Protein AF-A0AA49JX32-F1 (afdb_monomer_lite)

Organism: NCBI:txid3062599

Radius of gyration: 28.02 Å; chains: 1; bounding box: 74×67×97 Å

Structure (mmCIF, N/CA/C/O backbone):
data_AF-A0AA49JX32-F1
#
_entry.id   AF-A0AA49JX32-F1
#
loop_
_atom_site.group_PDB
_atom_site.id
_atom_site.type_symbol
_atom_site.label_atom_id
_atom_site.label_alt_id
_atom_site.label_comp_id
_atom_site.label_asym_id
_atom_site.label_entity_id
_atom_site.label_seq_id
_atom_site.pdbx_PDB_ins_code
_atom_site.Cartn_x
_atom_site.Cartn_y
_atom_site.Cartn_z
_atom_site.occupancy
_atom_site.B_iso_or_equiv
_atom_site.auth_seq_id
_atom_site.auth_comp_id
_atom_site.auth_asym_id
_atom_site.auth_atom_id
_atom_site.pdbx_PDB_model_num
ATOM 1 N N . MET A 1 1 ? 49.779 43.768 -67.159 1.00 38.38 1 MET A N 1
ATOM 2 C CA . MET A 1 1 ? 49.402 42.771 -68.182 1.00 38.38 1 MET A CA 1
ATOM 3 C C . MET A 1 1 ? 48.291 41.912 -67.597 1.00 38.38 1 MET A C 1
ATOM 5 O O . MET A 1 1 ? 48.526 41.343 -66.544 1.00 38.38 1 MET A O 1
ATOM 9 N N . THR A 1 2 ? 47.124 41.895 -68.268 1.00 35.25 2 THR A N 1
ATOM 10 C CA . THR A 1 2 ? 46.007 40.909 -68.202 1.00 35.25 2 THR A CA 1
ATOM 11 C C . THR A 1 2 ? 45.329 40.654 -66.843 1.00 35.25 2 THR A C 1
ATOM 13 O O . THR A 1 2 ? 45.999 40.250 -65.910 1.00 35.25 2 THR A O 1
ATOM 16 N N . ARG A 1 3 ? 44.008 40.762 -66.623 1.00 34.16 3 ARG A N 1
ATOM 17 C CA . ARG A 1 3 ? 42.768 40.947 -67.424 1.00 34.16 3 ARG A CA 1
ATOM 18 C C . ARG A 1 3 ? 41.699 41.464 -66.414 1.00 34.16 3 ARG A C 1
ATOM 20 O O . ARG A 1 3 ? 41.659 40.936 -65.312 1.00 34.16 3 ARG A O 1
ATOM 27 N N . ASN A 1 4 ? 40.975 42.575 -66.625 1.00 30.84 4 ASN A N 1
ATOM 28 C CA . ASN A 1 4 ? 39.713 42.704 -67.394 1.00 30.84 4 ASN A CA 1
ATOM 29 C C . ASN A 1 4 ? 38.630 41.698 -66.916 1.00 30.84 4 ASN A C 1
ATOM 31 O O . ASN A 1 4 ? 38.915 40.510 -66.940 1.00 30.84 4 ASN A O 1
ATOM 35 N N . ILE A 1 5 ? 37.399 42.013 -66.477 1.00 36.84 5 ILE A N 1
ATOM 36 C CA . ILE A 1 5 ? 36.326 42.927 -66.950 1.00 36.84 5 ILE A CA 1
ATOM 37 C C . ILE A 1 5 ? 35.179 42.806 -65.907 1.00 36.84 5 ILE A C 1
ATOM 39 O O . ILE A 1 5 ? 34.904 41.707 -65.441 1.00 36.84 5 ILE A O 1
ATOM 43 N N . SER A 1 6 ? 34.683 43.899 -65.321 1.00 31.11 6 SER A N 1
ATOM 44 C CA . SER A 1 6 ? 33.423 44.611 -65.647 1.00 31.11 6 SER A CA 1
ATOM 45 C C . SER A 1 6 ? 32.096 43.900 -65.313 1.00 31.11 6 SER A C 1
ATOM 47 O O . SER A 1 6 ? 31.715 42.946 -65.973 1.00 31.11 6 SER A O 1
ATOM 49 N N . ARG A 1 7 ? 31.381 44.498 -64.343 1.00 38.41 7 ARG A N 1
ATOM 50 C CA . ARG A 1 7 ? 29.952 44.907 -64.319 1.00 38.41 7 ARG A CA 1
ATOM 51 C C . ARG A 1 7 ? 28.903 44.015 -65.013 1.00 38.41 7 ARG A C 1
ATOM 53 O O . ARG A 1 7 ? 28.966 43.857 -66.221 1.00 38.41 7 ARG A O 1
ATOM 60 N N . LEU A 1 8 ? 27.800 43.719 -64.311 1.00 33.06 8 LEU A N 1
ATOM 61 C CA . LEU A 1 8 ? 26.469 44.282 -64.620 1.00 33.06 8 LEU A CA 1
ATOM 62 C C . LEU A 1 8 ? 25.432 43.955 -63.525 1.00 33.06 8 LEU A C 1
ATOM 64 O O . LEU A 1 8 ? 25.527 42.941 -62.844 1.00 33.06 8 LEU A O 1
ATOM 68 N N . ALA A 1 9 ? 24.451 44.846 -63.387 1.00 41.28 9 ALA A N 1
ATOM 69 C CA . ALA A 1 9 ? 23.289 44.774 -62.505 1.00 41.28 9 ALA A CA 1
ATOM 70 C C . ALA A 1 9 ? 22.037 44.255 -63.248 1.00 41.28 9 ALA A C 1
ATOM 72 O O . ALA A 1 9 ? 21.934 44.476 -64.452 1.00 41.28 9 ALA A O 1
ATOM 73 N N . ALA A 1 10 ? 21.071 43.668 -62.528 1.00 32.72 10 ALA A N 1
ATOM 74 C CA . ALA A 1 10 ? 19.636 43.572 -62.878 1.00 32.72 10 ALA A CA 1
ATOM 75 C C . ALA A 1 10 ? 18.863 43.095 -61.622 1.00 32.72 10 ALA A C 1
ATOM 77 O O . ALA A 1 10 ? 19.268 42.114 -61.011 1.00 32.72 10 ALA A O 1
ATOM 78 N N . ILE A 1 11 ? 17.999 43.914 -61.008 1.00 34.78 11 ILE A N 1
ATOM 79 C CA . ILE A 1 11 ? 16.542 44.104 -61.220 1.00 34.78 11 ILE A CA 1
ATOM 80 C C . ILE A 1 11 ? 15.663 42.965 -60.658 1.00 34.78 11 ILE A C 1
ATOM 82 O O . ILE A 1 11 ? 15.914 41.784 -60.846 1.00 34.78 11 ILE A O 1
ATOM 86 N N . ALA A 1 12 ? 14.638 43.419 -59.932 1.00 42.03 12 ALA A N 1
ATOM 87 C CA . ALA A 1 12 ? 13.737 42.756 -59.000 1.00 42.03 12 ALA A CA 1
ATOM 88 C C . ALA A 1 12 ? 12.732 41.749 -59.590 1.00 42.03 12 ALA A C 1
ATOM 90 O O . ALA A 1 12 ? 12.377 41.809 -60.764 1.00 42.03 12 ALA A O 1
ATOM 91 N N . GLY A 1 13 ? 12.162 40.929 -58.699 1.00 32.44 13 GLY A N 1
ATOM 92 C CA . GLY A 1 13 ? 10.919 40.191 -58.923 1.00 32.44 13 GLY A CA 1
ATOM 93 C C . GLY A 1 13 ? 10.277 39.773 -57.599 1.00 32.44 13 GLY A C 1
ATOM 94 O O . GLY A 1 13 ? 10.743 38.838 -56.957 1.00 32.44 13 GLY A O 1
ATOM 95 N N . VAL A 1 14 ? 9.214 40.470 -57.188 1.00 41.22 14 VAL A N 1
ATOM 96 C CA . VAL A 1 14 ? 8.263 39.999 -56.170 1.00 41.22 14 VAL A CA 1
ATOM 97 C C . VAL A 1 14 ? 7.110 39.336 -56.917 1.00 41.22 14 VAL A C 1
ATOM 99 O O . VAL A 1 14 ? 6.467 39.983 -57.742 1.00 41.22 14 VAL A O 1
ATOM 102 N N . ALA A 1 15 ? 6.845 38.066 -56.618 1.00 41.16 15 ALA A N 1
ATOM 103 C CA . ALA A 1 15 ? 5.642 37.352 -57.030 1.00 41.16 15 ALA A CA 1
ATOM 104 C C . ALA A 1 15 ? 4.980 36.756 -55.781 1.00 41.16 15 ALA A C 1
ATOM 106 O O . ALA A 1 15 ? 5.638 36.110 -54.967 1.00 41.16 15 ALA A O 1
ATOM 107 N N . ALA A 1 16 ? 3.687 37.028 -55.620 1.00 40.50 16 ALA A N 1
ATOM 108 C CA . ALA A 1 16 ? 2.854 36.532 -54.534 1.00 40.50 16 ALA A CA 1
ATOM 109 C C . ALA A 1 16 ? 2.082 35.266 -54.948 1.00 40.50 16 ALA A C 1
ATOM 111 O O . ALA A 1 16 ? 1.730 35.118 -56.116 1.00 40.50 16 ALA A O 1
ATOM 112 N N . LEU A 1 17 ? 1.737 34.476 -53.920 1.00 41.09 17 LEU A N 1
ATOM 113 C CA . LEU A 1 17 ? 0.750 33.383 -53.838 1.00 41.09 17 LEU A CA 1
ATOM 114 C C . LEU A 1 17 ? 1.136 32.023 -54.444 1.00 41.09 17 LEU A C 1
ATOM 116 O O . LEU A 1 17 ? 1.177 31.862 -55.653 1.00 41.09 17 LEU A O 1
ATOM 120 N N . THR A 1 18 ? 1.263 31.017 -53.569 1.00 35.47 18 THR A N 1
ATOM 121 C CA . THR A 1 18 ? 0.237 29.968 -53.380 1.00 35.47 18 THR A CA 1
ATOM 122 C C . THR A 1 18 ? 0.488 29.250 -52.053 1.00 35.47 18 THR A C 1
ATOM 124 O O . THR A 1 18 ? 1.561 28.691 -51.837 1.00 35.47 18 THR A O 1
ATOM 127 N N . ALA A 1 19 ? -0.503 29.276 -51.162 1.00 46.16 19 ALA A N 1
ATOM 128 C CA . ALA A 1 19 ? -0.565 28.399 -50.005 1.00 46.16 19 ALA A CA 1
ATOM 129 C C . ALA A 1 19 ? -0.938 26.990 -50.484 1.00 46.16 19 ALA A C 1
ATOM 131 O O . ALA A 1 19 ? -2.036 26.792 -50.998 1.00 46.16 19 ALA A O 1
ATOM 132 N N . CYS A 1 20 ? -0.036 26.030 -50.295 1.00 42.22 20 CYS A N 1
ATOM 133 C CA . CYS A 1 20 ? -0.362 24.611 -50.312 1.00 42.22 20 CYS A CA 1
ATOM 134 C C . CYS A 1 20 ? -0.019 24.058 -48.933 1.00 42.22 20 CYS A C 1
ATOM 136 O O . CYS A 1 20 ? 1.145 23.943 -48.557 1.00 42.22 20 CYS A O 1
ATOM 138 N N . THR A 1 21 ? -1.067 23.769 -48.171 1.00 48.09 21 THR A N 1
ATOM 139 C CA . THR A 1 21 ? -1.037 22.885 -47.014 1.00 48.09 21 THR A CA 1
ATOM 140 C C . THR A 1 21 ? -0.538 21.520 -47.473 1.00 48.09 21 THR A C 1
ATOM 142 O O . THR A 1 21 ? -1.210 20.861 -48.264 1.00 48.09 21 THR A O 1
ATOM 145 N N . THR A 1 22 ? 0.625 21.096 -46.995 1.00 42.09 22 THR A N 1
ATOM 146 C CA . THR A 1 22 ? 1.001 19.683 -47.020 1.00 42.09 22 THR A CA 1
ATOM 147 C C . THR A 1 22 ? 0.957 19.172 -45.598 1.00 42.09 22 THR A C 1
ATOM 149 O O . THR A 1 22 ? 1.680 19.656 -44.728 1.00 42.09 22 THR A O 1
ATOM 152 N N . ASP A 1 23 ? 0.025 18.249 -45.416 1.00 41.28 23 ASP A N 1
ATOM 153 C CA . ASP A 1 23 ? -0.279 17.454 -44.243 1.00 41.28 23 ASP A CA 1
ATOM 154 C C . ASP A 1 23 ? 0.911 17.238 -43.306 1.00 41.28 23 ASP A C 1
ATOM 156 O O . ASP A 1 23 ? 1.925 16.636 -43.667 1.00 41.28 23 ASP A O 1
ATOM 160 N N . ASN A 1 24 ? 0.736 17.671 -42.057 1.00 42.72 24 ASN A N 1
ATOM 161 C CA . ASN A 1 24 ? 1.510 17.164 -40.935 1.00 42.72 24 ASN A CA 1
ATOM 162 C C . ASN A 1 24 ? 1.131 15.694 -40.732 1.00 42.72 24 ASN A C 1
ATOM 164 O O . ASN A 1 24 ? 0.334 15.360 -39.854 1.00 42.72 24 ASN A O 1
ATOM 168 N N . VAL A 1 25 ? 1.696 14.804 -41.545 1.00 39.44 25 VAL A N 1
ATOM 169 C CA . VAL A 1 25 ? 1.792 13.395 -41.180 1.00 39.44 25 VAL A CA 1
ATOM 170 C C . VAL A 1 25 ? 2.811 13.339 -40.048 1.00 39.44 25 VAL A C 1
ATOM 172 O O . VAL A 1 25 ? 4.014 13.215 -40.263 1.00 39.44 25 VAL A O 1
ATOM 175 N N . VAL A 1 26 ? 2.323 13.507 -38.820 1.00 47.53 26 VAL A N 1
ATOM 176 C CA . VAL A 1 26 ? 3.063 13.084 -37.638 1.00 47.53 26 VAL A CA 1
ATOM 177 C C . VAL A 1 26 ? 3.185 11.573 -37.789 1.00 47.53 26 VAL A C 1
ATOM 179 O O . VAL A 1 26 ? 2.179 10.865 -37.733 1.00 47.53 26 VAL A O 1
ATOM 182 N N . SER A 1 27 ? 4.390 11.079 -38.076 1.00 38.53 27 SER A N 1
ATOM 183 C CA . SER A 1 27 ? 4.676 9.647 -38.001 1.00 38.53 27 SER A CA 1
ATOM 184 C C . SER A 1 27 ? 4.113 9.115 -36.679 1.00 38.53 27 SER A C 1
ATOM 186 O O . SER A 1 27 ? 4.288 9.798 -35.664 1.00 38.53 27 SER A O 1
ATOM 188 N N . PRO A 1 28 ? 3.465 7.933 -36.645 1.00 44.69 28 PRO A N 1
ATOM 189 C CA . PRO A 1 28 ? 3.141 7.302 -35.374 1.00 44.69 28 PRO A CA 1
ATOM 190 C C . PRO A 1 28 ? 4.414 7.300 -34.533 1.00 44.69 28 PRO A C 1
ATOM 192 O O . PRO A 1 28 ? 5.483 6.954 -35.048 1.00 44.69 28 PRO A O 1
ATOM 195 N N . SER A 1 29 ? 4.327 7.754 -33.284 1.00 47.50 29 SER A N 1
ATOM 196 C CA . SER A 1 29 ? 5.423 7.629 -32.330 1.00 47.50 29 SER A CA 1
ATOM 197 C C . SER A 1 29 ? 5.933 6.193 -32.409 1.00 47.50 29 SER A C 1
ATOM 199 O O . SER A 1 29 ? 5.170 5.260 -32.155 1.00 47.50 29 SER A O 1
ATOM 201 N N . ARG A 1 30 ? 7.187 6.002 -32.847 1.00 46.59 30 ARG A N 1
ATOM 202 C CA . ARG A 1 30 ? 7.844 4.691 -32.799 1.00 46.59 30 ARG A CA 1
ATOM 203 C C . ARG A 1 30 ? 7.659 4.192 -31.368 1.00 46.59 30 ARG A C 1
ATOM 205 O O . ARG A 1 30 ? 8.061 4.912 -30.454 1.00 46.59 30 ARG A O 1
ATOM 212 N N . LEU A 1 31 ? 7.028 3.027 -31.186 1.00 54.62 31 LEU A N 1
ATOM 213 C CA . LEU A 1 31 ? 7.029 2.343 -29.893 1.00 54.62 31 LEU A CA 1
ATOM 214 C C . LEU A 1 31 ? 8.493 2.296 -29.451 1.00 54.62 31 LEU A C 1
ATOM 216 O O . LEU A 1 31 ? 9.347 1.819 -30.201 1.00 54.62 31 LEU A O 1
ATOM 220 N N . GLN A 1 32 ? 8.806 2.941 -28.332 1.00 66.56 32 GLN A N 1
ATOM 221 C CA . GLN A 1 32 ? 10.160 2.887 -27.810 1.00 66.56 32 GLN A CA 1
ATOM 222 C C . GLN A 1 32 ? 10.391 1.457 -27.313 1.00 66.56 32 GLN A C 1
ATOM 224 O O . GLN A 1 32 ? 9.513 0.864 -26.690 1.00 66.56 32 GLN A O 1
ATOM 229 N N . ASP A 1 33 ? 11.550 0.892 -27.632 1.00 85.38 33 ASP A N 1
ATOM 230 C CA . ASP A 1 33 ? 11.933 -0.434 -27.136 1.00 85.38 33 ASP A CA 1
ATOM 231 C C . ASP A 1 33 ? 12.672 -0.307 -25.794 1.00 85.38 33 ASP A C 1
ATOM 233 O O . ASP A 1 33 ? 12.820 -1.280 -25.069 1.00 85.38 33 ASP A O 1
ATOM 237 N N . GLU A 1 34 ? 13.089 0.905 -25.427 1.00 92.19 34 GLU A N 1
ATOM 238 C CA . GLU A 1 34 ? 13.715 1.241 -24.153 1.00 92.19 34 GLU A CA 1
ATOM 239 C C . GLU A 1 34 ? 13.561 2.729 -23.833 1.00 92.19 34 GLU A C 1
ATOM 241 O O . GLU A 1 34 ? 13.363 3.559 -24.723 1.00 92.19 34 GLU A O 1
ATOM 246 N N . GLY A 1 35 ? 13.675 3.078 -22.553 1.00 92.94 35 GLY A N 1
ATOM 247 C CA . GLY A 1 35 ? 13.577 4.460 -22.115 1.00 92.94 35 GLY A CA 1
ATOM 248 C C . GLY A 1 35 ? 13.784 4.659 -20.619 1.00 92.94 35 GLY A C 1
ATOM 249 O O . GLY A 1 35 ? 14.097 3.743 -19.857 1.00 92.94 35 GLY A O 1
ATOM 250 N N . SER A 1 36 ? 13.600 5.906 -20.189 1.00 95.88 36 SER A N 1
ATOM 251 C CA . SER A 1 36 ? 13.618 6.313 -18.785 1.00 95.88 36 SER A CA 1
ATOM 252 C C . SER A 1 36 ? 12.484 7.292 -18.527 1.00 95.88 36 SER A C 1
ATOM 254 O O . SER A 1 36 ? 12.257 8.209 -19.317 1.00 95.88 36 SER A O 1
ATOM 256 N N . ILE A 1 37 ? 11.758 7.093 -17.430 1.00 97.50 37 ILE A N 1
ATOM 257 C CA . ILE A 1 37 ? 10.605 7.908 -17.047 1.00 97.50 37 ILE A CA 1
ATOM 258 C C . ILE A 1 37 ? 10.812 8.388 -15.615 1.00 97.50 37 ILE A C 1
ATOM 260 O O . ILE A 1 37 ? 11.180 7.614 -14.731 1.00 97.50 37 ILE A O 1
ATOM 264 N N . THR A 1 38 ? 10.531 9.672 -15.385 1.00 97.94 38 THR A N 1
ATOM 265 C CA . THR A 1 38 ? 10.435 10.244 -14.040 1.00 97.94 38 THR A CA 1
ATOM 266 C C . THR A 1 38 ? 8.991 10.617 -13.739 1.00 97.94 38 THR A C 1
ATOM 268 O O . THR A 1 38 ? 8.373 11.367 -14.491 1.00 97.94 38 THR A O 1
ATOM 271 N N . VAL A 1 39 ? 8.472 10.139 -12.609 1.00 97.81 39 VAL A N 1
ATOM 272 C CA . VAL A 1 39 ? 7.140 10.479 -12.096 1.00 97.81 39 VAL A CA 1
ATOM 273 C C . VAL A 1 39 ? 7.243 11.303 -10.813 1.00 97.81 39 VAL A C 1
ATOM 275 O O . VAL A 1 39 ? 8.103 11.056 -9.966 1.00 97.81 39 VAL A O 1
ATOM 278 N N . ILE A 1 40 ? 6.345 12.279 -10.648 1.00 97.81 40 ILE A N 1
ATOM 279 C CA . ILE A 1 40 ? 6.249 13.110 -9.437 1.00 97.81 40 ILE A CA 1
ATOM 280 C C . ILE A 1 40 ? 5.085 12.591 -8.587 1.00 97.81 40 ILE A C 1
ATOM 282 O O . ILE A 1 40 ? 3.941 13.013 -8.724 1.00 97.81 40 ILE A O 1
ATOM 286 N N . ALA A 1 41 ? 5.375 11.638 -7.706 1.00 95.81 41 ALA A N 1
ATOM 287 C CA . ALA A 1 41 ? 4.392 10.851 -6.966 1.00 95.81 41 ALA A CA 1
ATOM 288 C C . ALA A 1 41 ? 4.134 11.410 -5.553 1.00 95.81 41 ALA A C 1
ATOM 290 O O . ALA A 1 41 ? 4.143 10.676 -4.559 1.00 95.81 41 ALA A O 1
ATOM 291 N N . THR A 1 42 ? 3.975 12.733 -5.438 1.00 92.62 42 THR A N 1
ATOM 292 C CA . THR A 1 42 ? 3.951 13.439 -4.145 1.00 92.62 42 THR A CA 1
ATOM 293 C C . THR A 1 42 ? 2.612 13.358 -3.420 1.00 92.62 42 THR A C 1
ATOM 295 O O . THR A 1 42 ? 2.617 13.185 -2.197 1.00 92.62 42 THR A O 1
ATOM 298 N N . SER A 1 43 ? 1.498 13.471 -4.147 1.00 86.00 43 SER A N 1
ATOM 299 C CA . SER A 1 43 ? 0.142 13.582 -3.583 1.00 86.00 43 SER A CA 1
ATOM 300 C C . SER A 1 43 ? -0.924 12.733 -4.282 1.00 86.00 43 SER A C 1
ATOM 302 O O . SER A 1 43 ? -1.992 12.535 -3.708 1.00 86.00 43 SER A O 1
ATOM 304 N N . ALA A 1 44 ? -0.654 12.219 -5.483 1.00 89.38 44 ALA A N 1
ATOM 305 C CA . ALA A 1 44 ? -1.583 11.401 -6.256 1.00 89.38 44 ALA A CA 1
ATOM 306 C C . ALA A 1 44 ? -0.834 10.319 -7.038 1.00 89.38 44 ALA A C 1
ATOM 308 O O . ALA A 1 44 ? 0.342 10.493 -7.374 1.00 89.38 44 ALA A O 1
ATOM 309 N N . TRP A 1 45 ? -1.530 9.219 -7.330 1.00 93.81 45 TRP A N 1
ATOM 310 C CA . TRP A 1 45 ? -1.013 8.154 -8.184 1.00 93.81 45 TRP A CA 1
ATOM 311 C C . TRP A 1 45 ? -0.625 8.703 -9.557 1.00 93.81 45 TRP A C 1
ATOM 313 O O . TRP A 1 45 ? -1.407 9.404 -10.196 1.00 93.81 45 TRP A O 1
ATOM 323 N N . GLN A 1 46 ? 0.589 8.378 -9.991 1.00 97.81 46 GLN A N 1
ATOM 324 C CA . GLN A 1 46 ? 1.089 8.674 -11.330 1.00 97.81 46 GLN A CA 1
ATOM 325 C C . GLN A 1 46 ? 1.053 7.388 -12.142 1.00 97.81 46 GLN A C 1
ATOM 327 O O . GLN A 1 46 ? 1.773 6.451 -11.803 1.00 97.81 46 GLN A O 1
ATOM 332 N N . PHE A 1 47 ? 0.211 7.336 -13.170 1.00 98.25 47 PHE A N 1
ATOM 333 C CA . PHE A 1 47 ? 0.011 6.156 -14.009 1.00 98.25 47 PHE A CA 1
ATOM 334 C C . PHE A 1 47 ? 0.885 6.240 -15.255 1.00 98.25 47 PHE A C 1
ATOM 336 O O . PHE A 1 47 ? 0.982 7.301 -15.867 1.00 98.25 47 PHE A O 1
ATOM 343 N N . VAL A 1 48 ? 1.501 5.126 -15.637 1.00 98.38 48 VAL A N 1
ATOM 344 C CA . VAL A 1 48 ? 2.402 5.030 -16.787 1.00 98.38 48 VAL A CA 1
ATOM 345 C C . VAL A 1 48 ? 1.930 3.926 -17.723 1.00 98.38 48 VAL A C 1
ATOM 347 O O . VAL A 1 48 ? 1.597 2.835 -17.259 1.00 98.38 48 VAL A O 1
ATOM 350 N N . SER A 1 49 ? 1.955 4.193 -19.029 1.00 96.94 49 SER A N 1
ATOM 351 C CA . SER A 1 49 ? 1.992 3.150 -20.054 1.00 96.94 49 SER A CA 1
ATOM 352 C C . SER A 1 49 ? 3.432 2.927 -20.509 1.00 96.94 49 SER A C 1
ATOM 354 O O . SER A 1 49 ? 4.112 3.869 -20.920 1.00 96.94 49 SER A O 1
ATOM 356 N N . LEU A 1 50 ? 3.893 1.679 -20.441 1.00 94.69 50 LEU A N 1
ATOM 357 C CA . LEU A 1 50 ? 5.208 1.279 -20.940 1.00 94.69 50 LEU A CA 1
ATOM 358 C C . LEU A 1 50 ? 5.226 1.206 -22.467 1.00 94.69 50 LEU A C 1
ATOM 360 O O . LEU A 1 50 ? 6.229 1.556 -23.075 1.00 94.69 50 LEU A O 1
ATOM 364 N N . ALA A 1 51 ? 4.112 0.813 -23.093 1.00 91.56 51 ALA A N 1
ATOM 365 C CA . ALA A 1 51 ? 4.005 0.797 -24.552 1.00 91.56 51 ALA A CA 1
ATOM 366 C C . ALA A 1 51 ? 4.091 2.209 -25.152 1.00 91.56 51 ALA A C 1
ATOM 368 O O . ALA A 1 51 ? 4.783 2.408 -26.147 1.00 91.56 51 ALA A O 1
ATOM 369 N N . ASP A 1 52 ? 3.446 3.190 -24.515 1.00 92.88 52 ASP A N 1
ATOM 370 C CA . ASP A 1 52 ? 3.470 4.581 -24.983 1.00 92.88 52 ASP A CA 1
ATOM 371 C C .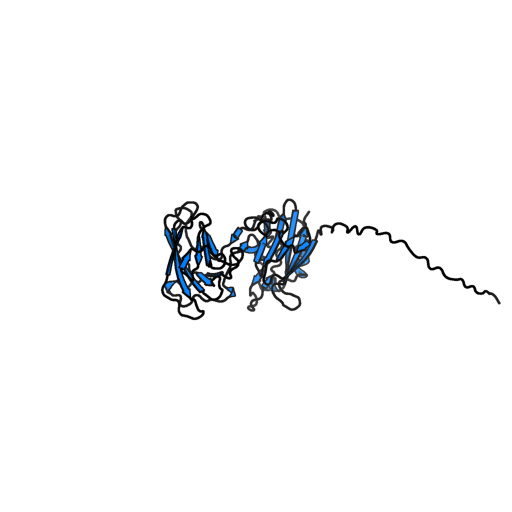 ASP A 1 52 ? 4.687 5.363 -24.459 1.00 92.88 52 ASP A C 1
ATOM 373 O O . ASP A 1 52 ? 4.903 6.511 -24.848 1.00 92.88 52 ASP A O 1
ATOM 377 N N . SER A 1 53 ? 5.477 4.766 -23.557 1.00 93.50 53 SER A N 1
ATOM 378 C CA . SER A 1 53 ? 6.571 5.424 -22.836 1.00 93.50 53 SER A CA 1
ATOM 379 C C . SER A 1 53 ? 6.159 6.754 -22.180 1.00 93.50 53 SER A C 1
ATOM 381 O O . SER A 1 53 ? 6.888 7.753 -22.230 1.00 93.50 53 SER A O 1
ATOM 383 N N . ALA A 1 54 ? 4.975 6.800 -21.572 1.00 95.12 54 ALA A N 1
ATOM 384 C CA . ALA A 1 54 ? 4.382 8.058 -21.131 1.00 95.12 54 ALA A CA 1
ATOM 385 C C . ALA A 1 54 ? 3.537 7.919 -19.864 1.00 95.12 54 ALA A C 1
ATOM 387 O O . ALA A 1 54 ? 2.999 6.853 -19.556 1.00 95.12 54 ALA A O 1
ATOM 388 N N . LEU A 1 55 ? 3.381 9.038 -19.147 1.00 97.69 55 LEU A N 1
ATOM 389 C CA . LEU A 1 55 ? 2.327 9.162 -18.146 1.00 97.69 55 LEU A CA 1
ATOM 390 C C . LEU A 1 55 ? 0.972 9.224 -18.854 1.00 97.69 55 LEU A C 1
ATOM 392 O O . LEU A 1 55 ? 0.818 9.914 -19.861 1.00 97.69 55 LEU A O 1
ATOM 396 N N . VAL A 1 56 ? -0.013 8.541 -18.287 1.00 97.81 56 VAL A N 1
ATOM 397 C CA . VAL A 1 56 ? -1.374 8.462 -18.820 1.00 97.81 56 VAL A CA 1
ATOM 398 C C . VAL A 1 56 ? -2.389 8.833 -17.745 1.00 97.81 56 VAL A C 1
ATOM 400 O O . VAL A 1 56 ? -2.128 8.704 -16.550 1.00 97.81 56 VAL A O 1
ATOM 403 N N . THR A 1 57 ? -3.576 9.258 -18.170 1.00 97.44 57 THR A N 1
ATOM 404 C CA . THR A 1 57 ? -4.723 9.475 -17.278 1.00 97.44 57 THR A CA 1
ATOM 405 C C . THR A 1 57 ? -5.762 8.388 -17.547 1.00 97.44 57 THR A C 1
ATOM 407 O O . THR A 1 57 ? -6.456 8.452 -18.567 1.00 97.44 57 THR A O 1
ATOM 410 N N . PRO A 1 58 ? -5.889 7.375 -16.671 1.00 96.69 58 PRO A N 1
ATOM 411 C CA . PRO A 1 58 ? -6.854 6.300 -16.865 1.00 96.69 58 PRO A CA 1
ATOM 412 C C . PRO A 1 58 ? -8.292 6.826 -16.927 1.00 96.69 58 PRO A C 1
ATOM 414 O O . PRO A 1 58 ? -8.729 7.559 -16.042 1.00 96.69 58 PRO A O 1
ATOM 417 N N . THR A 1 59 ? -9.034 6.423 -17.958 1.00 95.94 59 THR A N 1
ATOM 418 C CA . THR A 1 59 ? -10.432 6.826 -18.190 1.00 95.94 59 THR A CA 1
ATOM 419 C C . THR A 1 59 ? -11.306 5.574 -18.365 1.00 95.94 59 THR A C 1
ATOM 421 O O . THR A 1 59 ? -10.872 4.659 -19.069 1.00 95.94 59 THR A O 1
ATOM 424 N N . PRO A 1 60 ? -12.512 5.496 -17.758 1.00 95.50 60 PRO A N 1
ATOM 425 C CA . PRO A 1 60 ? -13.121 6.489 -16.858 1.00 95.50 60 PRO A CA 1
ATOM 426 C C . PRO A 1 60 ? -12.490 6.522 -15.456 1.00 95.50 60 PRO A C 1
ATOM 428 O O . PRO A 1 60 ? -12.645 7.503 -14.737 1.00 95.50 60 PRO A O 1
ATOM 431 N N . SER A 1 61 ? -11.767 5.469 -15.075 1.00 93.94 61 SER A N 1
ATOM 432 C CA . SER A 1 61 ? -11.053 5.358 -13.804 1.00 93.94 61 SER A CA 1
ATOM 433 C C . SER A 1 61 ? -9.931 4.314 -13.911 1.00 93.94 61 SER A C 1
ATOM 435 O O . SER A 1 61 ? -9.963 3.475 -14.819 1.00 93.94 61 SER A O 1
ATOM 437 N N . PRO A 1 62 ? -8.948 4.307 -12.991 1.00 94.00 62 PRO A N 1
ATOM 438 C CA . PRO A 1 62 ? -7.850 3.336 -13.010 1.00 94.00 62 PRO A CA 1
ATOM 439 C C . PRO A 1 62 ? -8.305 1.873 -13.019 1.00 94.00 62 PRO A C 1
ATOM 441 O O . PRO A 1 62 ? -7.830 1.086 -13.832 1.00 94.00 62 PRO A O 1
ATOM 444 N N . ASN A 1 63 ? -9.298 1.530 -12.197 1.00 93.62 63 ASN A N 1
ATOM 445 C CA . ASN A 1 63 ? -9.843 0.175 -12.079 1.00 93.62 63 ASN A CA 1
ATOM 446 C C . ASN A 1 63 ? -10.751 -0.253 -13.251 1.00 93.62 63 ASN A C 1
ATOM 448 O O . ASN A 1 63 ? -11.243 -1.377 -13.255 1.00 93.62 63 ASN A O 1
ATOM 452 N N . ALA A 1 64 ? -10.991 0.622 -14.231 1.00 96.06 64 ALA A N 1
ATOM 453 C CA . ALA A 1 64 ? -11.823 0.349 -15.406 1.00 96.06 64 ALA A CA 1
ATOM 454 C C . ALA A 1 64 ? -11.079 0.579 -16.733 1.00 96.06 64 ALA A C 1
ATOM 456 O O . ALA A 1 64 ? -11.686 0.510 -17.800 1.00 96.06 64 ALA A O 1
ATOM 457 N N . SER A 1 65 ? -9.775 0.866 -16.687 1.00 97.31 65 SER A N 1
ATOM 458 C CA . SER A 1 65 ? -8.993 1.272 -17.854 1.00 97.31 65 SER A CA 1
ATOM 459 C C . SER A 1 65 ? -7.791 0.360 -18.068 1.00 97.31 65 SER A C 1
ATOM 461 O O . SER A 1 65 ? -7.015 0.125 -17.147 1.00 97.31 65 SER A O 1
ATOM 463 N N . THR A 1 66 ? -7.586 -0.103 -19.301 1.00 97.12 66 THR A N 1
ATOM 464 C CA . THR A 1 66 ? -6.412 -0.896 -19.724 1.00 97.12 66 THR A CA 1
ATOM 465 C C . THR A 1 66 ? -5.258 -0.031 -20.256 1.00 97.12 66 THR A C 1
ATOM 467 O O . THR A 1 66 ? -4.307 -0.552 -20.838 1.00 97.12 66 THR A O 1
ATOM 470 N N . ALA A 1 67 ? -5.363 1.296 -20.116 1.00 96.88 67 ALA A N 1
ATOM 471 C CA . ALA A 1 67 ? -4.441 2.263 -20.715 1.00 96.88 67 ALA A CA 1
ATOM 472 C C . ALA A 1 67 ? -3.123 2.445 -19.942 1.00 96.88 67 ALA A C 1
ATOM 474 O O . ALA A 1 67 ? -2.206 3.073 -20.450 1.00 96.88 67 ALA A O 1
ATOM 475 N N . TRP A 1 68 ? -3.027 1.931 -18.717 1.00 98.19 68 TRP A N 1
ATOM 476 C CA . TRP A 1 68 ? -1.846 2.043 -17.858 1.00 98.19 68 TRP A CA 1
ATOM 477 C C . TRP A 1 68 ? -1.303 0.657 -17.513 1.00 98.19 68 TRP A C 1
ATOM 479 O O . TRP A 1 68 ? -2.042 -0.319 -17.588 1.00 98.19 68 TRP A O 1
ATOM 489 N N . ASP A 1 69 ? -0.040 0.575 -17.109 1.00 98.12 69 ASP A N 1
ATOM 490 C CA . ASP A 1 69 ? 0.636 -0.688 -16.798 1.00 98.12 69 ASP A CA 1
ATOM 491 C C . ASP A 1 69 ? 1.157 -0.715 -15.358 1.00 98.12 69 ASP A C 1
ATOM 493 O O . ASP A 1 69 ? 0.972 -1.694 -14.634 1.00 98.12 69 ASP A O 1
ATOM 497 N N . ILE A 1 70 ? 1.772 0.389 -14.932 1.00 98.31 70 ILE A N 1
ATOM 498 C CA . ILE A 1 70 ? 2.361 0.583 -13.606 1.00 98.31 70 ILE A CA 1
ATOM 499 C C . ILE A 1 70 ? 2.032 1.989 -13.103 1.00 98.31 70 ILE A C 1
ATOM 501 O O . ILE A 1 70 ? 1.956 2.937 -13.886 1.00 98.31 70 ILE A O 1
ATOM 505 N N . ALA A 1 71 ? 1.832 2.140 -11.799 1.00 97.81 71 ALA A N 1
ATOM 506 C CA . ALA A 1 71 ? 1.608 3.433 -11.175 1.00 97.81 71 ALA A CA 1
ATOM 507 C C . ALA A 1 71 ? 2.342 3.579 -9.842 1.00 97.81 71 ALA A C 1
ATOM 509 O O . ALA A 1 71 ? 2.576 2.597 -9.138 1.00 97.81 71 ALA A O 1
ATOM 510 N N . PHE A 1 72 ? 2.672 4.821 -9.484 1.00 97.38 72 PHE A N 1
ATOM 511 C CA . PHE A 1 72 ? 3.461 5.152 -8.295 1.00 97.38 72 PHE A CA 1
ATOM 512 C C . PHE A 1 72 ? 2.769 6.193 -7.403 1.00 97.38 72 PHE A C 1
ATOM 514 O O . PHE A 1 72 ? 2.240 7.188 -7.902 1.00 97.38 72 PHE A O 1
ATOM 521 N N . LEU A 1 73 ? 2.834 6.003 -6.080 1.00 94.06 73 LEU A N 1
ATOM 522 C CA . LEU A 1 73 ? 2.441 6.986 -5.058 1.00 94.06 73 LEU A CA 1
ATOM 523 C C . LEU A 1 73 ? 3.366 6.878 -3.841 1.00 94.06 73 LEU A C 1
ATOM 525 O O . LEU A 1 73 ? 3.295 5.920 -3.070 1.00 94.06 73 LEU A O 1
ATOM 529 N N . GLY A 1 74 ? 4.221 7.878 -3.625 1.00 93.50 74 GLY A N 1
ATOM 530 C CA . GLY A 1 74 ? 5.237 7.806 -2.580 1.00 93.50 74 GLY A CA 1
ATOM 531 C C . GLY A 1 74 ? 6.171 6.618 -2.807 1.00 93.50 74 GLY A C 1
ATOM 532 O O . GLY A 1 74 ? 6.862 6.566 -3.811 1.00 93.50 74 GLY A O 1
ATOM 533 N N . THR A 1 75 ? 6.191 5.667 -1.877 1.00 93.94 75 THR A N 1
ATOM 534 C CA . THR A 1 75 ? 6.953 4.414 -2.012 1.00 93.94 75 THR A CA 1
ATOM 535 C C . THR A 1 75 ? 6.122 3.237 -2.522 1.00 93.94 75 THR A C 1
ATOM 537 O O . THR A 1 75 ? 6.630 2.123 -2.621 1.00 93.94 75 THR A O 1
ATOM 540 N N . ASN A 1 76 ? 4.830 3.451 -2.769 1.00 93.44 76 ASN A N 1
ATOM 541 C CA . ASN A 1 76 ? 3.927 2.407 -3.226 1.00 93.44 76 ASN A CA 1
ATOM 542 C C . ASN A 1 76 ? 3.968 2.318 -4.749 1.00 93.44 76 ASN A C 1
ATOM 544 O O . ASN A 1 76 ? 4.039 3.338 -5.439 1.00 93.44 76 ASN A O 1
ATOM 548 N N . VAL A 1 77 ? 3.866 1.090 -5.243 1.00 96.81 77 VAL A N 1
ATOM 549 C CA . VAL A 1 77 ? 3.768 0.763 -6.663 1.00 96.81 77 VAL A CA 1
ATOM 550 C C . VAL A 1 77 ? 2.568 -0.150 -6.836 1.00 96.81 77 VAL A C 1
ATOM 552 O O . VAL A 1 77 ? 2.393 -1.063 -6.030 1.00 96.81 77 VAL A O 1
ATOM 555 N N . THR A 1 78 ? 1.769 0.093 -7.870 1.00 96.94 78 THR A N 1
ATOM 556 C CA . THR A 1 78 ? 0.688 -0.808 -8.267 1.00 96.94 78 THR A CA 1
ATOM 557 C C . THR A 1 78 ? 0.740 -1.112 -9.758 1.00 96.94 78 THR A C 1
ATOM 559 O O . THR A 1 78 ? 1.210 -0.290 -10.545 1.00 96.94 78 THR A O 1
ATOM 562 N N . LEU A 1 79 ? 0.281 -2.297 -10.139 1.00 98.06 79 LEU A N 1
ATOM 563 C CA . LEU A 1 79 ? 0.223 -2.797 -11.508 1.00 98.06 79 LEU A CA 1
ATOM 564 C C . LEU A 1 79 ? -1.220 -2.866 -11.988 1.00 98.06 79 LEU A C 1
ATOM 566 O O . LEU A 1 79 ? -2.118 -3.156 -11.205 1.00 98.06 79 LEU A O 1
ATOM 570 N N . ASN A 1 80 ? -1.450 -2.664 -13.284 1.00 98.00 80 ASN A N 1
ATOM 571 C CA . ASN A 1 80 ? -2.781 -2.801 -13.873 1.00 98.00 80 ASN A CA 1
ATOM 572 C C . ASN A 1 80 ? -3.165 -4.274 -14.071 1.00 98.00 80 ASN A C 1
ATOM 574 O O . ASN A 1 80 ? -3.285 -4.756 -15.196 1.00 98.00 80 ASN A O 1
ATOM 578 N N . GLY A 1 81 ? -3.312 -5.018 -12.983 1.00 97.38 81 GLY A N 1
ATOM 579 C CA . GLY A 1 81 ? -3.713 -6.418 -13.009 1.00 97.38 81 GLY A CA 1
ATOM 580 C C . GLY A 1 81 ? -4.217 -6.898 -11.656 1.00 97.38 81 GLY A C 1
ATOM 581 O O . GLY A 1 81 ? -3.948 -6.288 -10.623 1.00 97.38 81 GLY A O 1
ATOM 582 N N . GLY A 1 82 ? -4.949 -8.012 -11.665 1.00 96.62 82 GLY A N 1
ATOM 583 C CA . GLY A 1 82 ? -5.595 -8.540 -10.463 1.00 96.62 82 GLY A CA 1
ATOM 584 C C . GLY A 1 82 ? -6.671 -7.586 -9.947 1.00 96.62 82 GLY A C 1
ATOM 585 O O . GLY A 1 82 ? -7.494 -7.111 -10.727 1.00 96.62 82 GLY A O 1
ATOM 586 N N . ASP A 1 83 ? -6.654 -7.286 -8.648 1.00 96.12 83 ASP A N 1
ATOM 587 C CA . ASP A 1 83 ? -7.666 -6.418 -8.023 1.00 96.12 83 ASP A CA 1
ATOM 588 C C . ASP A 1 83 ? -7.511 -4.936 -8.417 1.00 96.12 83 ASP A C 1
ATOM 590 O O . ASP A 1 83 ? -8.447 -4.147 -8.277 1.00 96.12 83 ASP A O 1
ATOM 594 N N . ALA A 1 84 ? -6.328 -4.542 -8.897 1.00 95.88 84 ALA A N 1
ATOM 595 C CA . ALA A 1 84 ? -5.991 -3.147 -9.163 1.00 95.88 84 ALA A CA 1
ATOM 596 C C . ALA A 1 84 ? -6.553 -2.614 -10.488 1.00 95.88 84 ALA A C 1
ATOM 598 O O . ALA A 1 84 ? -6.833 -1.417 -10.604 1.00 95.88 84 ALA A O 1
ATOM 599 N N . GLY A 1 85 ? -6.740 -3.482 -11.484 1.00 96.12 85 GLY A N 1
ATOM 600 C CA . GLY A 1 85 ? -7.298 -3.071 -12.763 1.00 96.12 85 GLY A CA 1
ATOM 601 C C . GLY A 1 85 ? -7.303 -4.152 -13.849 1.00 96.12 85 GLY A C 1
ATOM 602 O O . GLY A 1 85 ? -6.768 -5.249 -13.665 1.00 96.12 85 GLY A O 1
ATOM 603 N N . PRO A 1 86 ? -7.939 -3.852 -14.995 1.00 97.06 86 PRO A N 1
ATOM 604 C CA . PRO A 1 86 ? -8.260 -4.834 -16.027 1.00 97.06 86 PRO A CA 1
ATOM 605 C C . PRO A 1 86 ? -7.116 -5.131 -17.010 1.00 97.06 86 PRO A C 1
ATOM 607 O O . PRO A 1 86 ? -7.303 -5.937 -17.917 1.00 97.06 86 PRO A O 1
ATOM 610 N N . GLY A 1 87 ? -5.954 -4.480 -16.890 1.00 97.00 87 GLY A N 1
ATOM 611 C CA . GLY A 1 87 ? -4.856 -4.581 -17.864 1.00 97.00 87 GLY A CA 1
ATOM 612 C C . GLY A 1 87 ? -4.155 -5.943 -17.927 1.00 97.00 87 GLY A C 1
ATOM 613 O O . GLY A 1 87 ? -3.376 -6.183 -18.849 1.00 97.00 87 GLY A O 1
ATOM 614 N N . GLY A 1 88 ? -4.423 -6.841 -16.974 1.00 97.38 88 GLY A N 1
ATOM 615 C CA . GLY A 1 88 ? -3.812 -8.171 -16.912 1.00 97.38 88 GLY A CA 1
ATOM 616 C C . GLY A 1 88 ? -2.306 -8.151 -16.630 1.00 97.38 88 GLY A C 1
ATOM 617 O O . GLY A 1 88 ? -1.629 -9.146 -16.890 1.00 97.38 88 GLY A O 1
ATOM 618 N N . VAL A 1 89 ? -1.775 -7.037 -16.119 1.00 98.44 89 VAL A N 1
ATOM 619 C CA . VAL A 1 89 ? -0.346 -6.892 -15.846 1.00 98.44 89 VAL A CA 1
ATOM 620 C C . VAL A 1 89 ? 0.055 -7.764 -14.664 1.00 98.44 89 VAL A C 1
ATOM 622 O O . VAL A 1 89 ? -0.563 -7.745 -13.600 1.00 98.44 89 VAL A O 1
ATOM 625 N N . THR A 1 90 ? 1.124 -8.527 -14.852 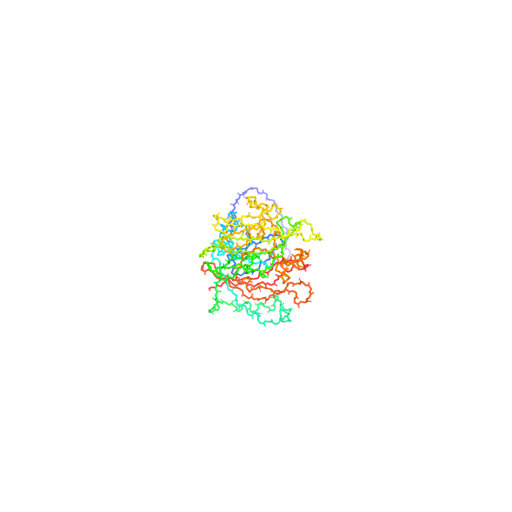1.00 98.44 90 THR A N 1
ATOM 626 C CA . THR A 1 90 ? 1.762 -9.310 -13.791 1.00 98.44 90 THR A CA 1
ATOM 627 C C . THR A 1 90 ? 3.238 -8.975 -13.735 1.00 98.44 90 THR A C 1
ATOM 629 O O . THR A 1 90 ? 3.816 -8.558 -14.739 1.00 98.44 90 THR A O 1
ATOM 632 N N . ALA A 1 91 ? 3.869 -9.169 -12.582 1.00 98.44 91 ALA A N 1
ATOM 633 C CA . ALA A 1 91 ? 5.294 -8.923 -12.454 1.00 98.44 91 ALA A CA 1
ATOM 634 C C . ALA A 1 91 ? 6.027 -9.966 -11.621 1.00 98.44 91 ALA A C 1
ATOM 636 O O . ALA A 1 91 ? 5.448 -10.633 -10.763 1.00 98.44 91 ALA A O 1
ATOM 637 N N . ALA A 1 92 ? 7.324 -10.065 -11.878 1.00 98.38 92 ALA A N 1
ATOM 638 C CA . ALA A 1 92 ? 8.281 -10.842 -11.111 1.00 98.38 92 ALA A CA 1
ATOM 639 C C . ALA A 1 92 ? 9.529 -9.995 -10.844 1.00 98.38 92 ALA A C 1
ATOM 641 O O . ALA A 1 92 ? 9.812 -9.042 -11.565 1.00 98.38 92 ALA A O 1
ATOM 642 N N . CYS A 1 93 ? 10.286 -10.346 -9.813 1.00 97.94 93 CYS A N 1
ATOM 643 C CA . CYS A 1 93 ? 11.530 -9.672 -9.465 1.00 97.94 93 CYS A CA 1
ATOM 644 C C . CYS A 1 93 ? 12.691 -10.617 -9.755 1.00 97.94 93 CYS A C 1
ATOM 646 O O . CYS A 1 93 ? 12.661 -11.767 -9.316 1.00 97.94 93 CYS A O 1
ATOM 648 N N . LEU A 1 94 ? 13.702 -10.135 -10.479 1.00 98.00 94 LEU A N 1
ATOM 649 C CA . LEU A 1 94 ? 14.992 -10.813 -10.563 1.00 98.00 94 LEU A CA 1
ATOM 650 C C . LEU A 1 94 ? 15.677 -10.807 -9.197 1.00 98.00 94 LEU A C 1
ATOM 652 O O . LEU A 1 94 ? 16.291 -11.798 -8.812 1.00 98.00 94 LEU A O 1
ATOM 656 N N . CYS A 1 95 ? 15.503 -9.707 -8.458 1.00 96.44 95 CYS A N 1
ATOM 657 C CA . CYS A 1 95 ? 15.921 -9.566 -7.069 1.00 96.44 95 CYS A CA 1
ATOM 658 C C . CYS A 1 95 ? 17.414 -9.861 -6.875 1.00 96.44 95 CYS A C 1
ATOM 660 O O . CYS A 1 95 ? 17.825 -10.424 -5.857 1.00 96.44 95 CYS A O 1
ATOM 662 N N . GLN A 1 96 ? 18.230 -9.499 -7.869 1.00 97.12 96 GLN A N 1
ATOM 663 C CA . GLN A 1 96 ? 19.653 -9.811 -7.884 1.00 97.12 96 GLN A CA 1
ATOM 664 C C . GLN A 1 96 ? 20.410 -9.134 -6.733 1.00 97.12 96 GLN A C 1
ATOM 666 O O . GLN A 1 96 ? 21.434 -9.649 -6.293 1.00 97.12 96 GLN A O 1
ATOM 671 N N . ASN A 1 97 ? 19.863 -8.043 -6.184 1.00 97.88 97 ASN A N 1
ATOM 672 C CA . ASN A 1 97 ? 20.439 -7.284 -5.079 1.00 97.88 97 ASN A CA 1
ATOM 673 C C . ASN A 1 97 ? 19.752 -7.569 -3.729 1.00 97.88 97 ASN A C 1
ATOM 675 O O . ASN A 1 97 ? 20.054 -6.915 -2.724 1.00 97.88 97 ASN A O 1
ATOM 679 N N . ALA A 1 98 ? 18.875 -8.577 -3.642 1.00 95.75 98 ALA A N 1
ATOM 680 C CA . ALA A 1 98 ? 18.159 -8.909 -2.408 1.00 95.75 98 ALA A CA 1
ATOM 681 C C . ALA A 1 98 ? 19.099 -9.231 -1.228 1.00 95.75 98 ALA A C 1
ATOM 683 O O . ALA A 1 98 ? 18.810 -8.863 -0.088 1.00 95.75 98 ALA A O 1
ATOM 684 N N . SER A 1 99 ? 20.248 -9.866 -1.493 1.00 96.94 99 SER A N 1
ATOM 685 C CA . SER A 1 99 ? 21.252 -10.215 -0.477 1.00 96.94 99 SER A CA 1
ATOM 686 C C . SER A 1 99 ? 22.306 -9.133 -0.220 1.00 96.94 99 SER A C 1
ATOM 688 O O . SER A 1 99 ? 23.187 -9.349 0.611 1.00 96.94 99 SER A O 1
ATOM 690 N N . ALA A 1 100 ? 22.255 -7.991 -0.914 1.00 97.94 100 ALA A N 1
ATOM 691 C CA . ALA A 1 100 ? 23.235 -6.923 -0.735 1.00 97.94 100 ALA A CA 1
ATOM 692 C C . ALA A 1 100 ? 23.225 -6.393 0.713 1.00 97.94 100 ALA A C 1
ATOM 694 O O . ALA A 1 100 ? 22.178 -6.309 1.362 1.00 97.94 100 ALA A O 1
ATOM 695 N N . THR A 1 101 ? 24.371 -5.997 1.256 1.00 98.19 101 THR A N 1
ATOM 696 C CA . THR A 1 101 ? 24.435 -5.286 2.539 1.00 98.19 101 THR A CA 1
ATOM 697 C C . THR A 1 101 ? 23.936 -3.847 2.380 1.00 98.19 101 THR A C 1
ATOM 699 O O . THR A 1 101 ? 23.787 -3.343 1.268 1.00 98.19 101 THR A O 1
ATOM 702 N N . ASN A 1 102 ? 23.651 -3.159 3.489 1.00 97.88 102 ASN A N 1
ATOM 703 C CA . ASN A 1 102 ? 23.272 -1.743 3.419 1.00 97.88 102 ASN A CA 1
ATOM 704 C C . ASN A 1 102 ? 24.384 -0.888 2.802 1.00 97.88 102 ASN A C 1
ATOM 706 O O . ASN A 1 102 ? 24.083 -0.030 1.982 1.00 97.88 102 ASN A O 1
ATOM 710 N N . ASP A 1 103 ? 25.645 -1.173 3.129 1.00 97.94 103 ASP A N 1
ATOM 711 C CA . ASP A 1 103 ? 26.794 -0.465 2.558 1.00 97.94 103 ASP A CA 1
ATOM 712 C C . ASP A 1 103 ? 26.905 -0.694 1.046 1.00 97.94 103 ASP A C 1
ATOM 714 O O . ASP A 1 103 ? 27.176 0.245 0.303 1.00 97.94 103 ASP A O 1
ATOM 718 N N . GLN A 1 104 ? 26.630 -1.917 0.573 1.00 98.25 104 GLN A N 1
ATOM 719 C CA . GLN A 1 104 ? 26.582 -2.213 -0.861 1.00 98.25 104 GLN A CA 1
ATOM 720 C C . GLN A 1 104 ? 25.459 -1.436 -1.555 1.00 98.25 104 GLN A C 1
ATOM 722 O O . GLN A 1 104 ? 25.717 -0.780 -2.556 1.00 98.25 104 GLN A O 1
ATOM 727 N N . VAL A 1 105 ? 24.242 -1.434 -0.996 1.00 98.19 105 VAL A N 1
ATOM 728 C CA . VAL A 1 105 ? 23.112 -0.666 -1.556 1.00 98.19 105 VAL A CA 1
ATOM 729 C C . VAL A 1 105 ? 23.400 0.837 -1.581 1.00 98.19 105 VAL A C 1
ATOM 731 O O . VAL A 1 105 ? 23.015 1.523 -2.521 1.00 98.19 105 VAL A O 1
ATOM 734 N N . LEU A 1 106 ? 24.096 1.366 -0.574 1.00 97.56 106 LEU A N 1
ATOM 735 C CA . LEU A 1 106 ? 24.486 2.778 -0.527 1.00 97.56 106 LEU A CA 1
ATOM 736 C C . LEU A 1 106 ? 25.561 3.156 -1.549 1.00 97.56 106 LEU A C 1
ATOM 738 O O . LEU A 1 106 ? 25.671 4.333 -1.887 1.00 97.56 106 LEU A O 1
ATOM 742 N N . ALA A 1 107 ? 26.346 2.188 -2.019 1.00 97.94 107 ALA A N 1
ATOM 743 C CA . ALA A 1 107 ? 27.362 2.397 -3.043 1.00 97.94 107 ALA A CA 1
ATOM 744 C C . ALA A 1 107 ? 26.807 2.308 -4.477 1.00 97.94 107 ALA A C 1
ATOM 746 O O . ALA A 1 107 ? 27.474 2.769 -5.402 1.00 97.94 107 ALA A O 1
ATOM 747 N N . MET A 1 108 ? 25.611 1.738 -4.668 1.00 98.06 108 MET A N 1
ATOM 748 C CA . MET A 1 108 ? 24.973 1.598 -5.981 1.00 98.06 108 MET A CA 1
ATOM 749 C C . MET A 1 108 ? 24.532 2.955 -6.542 1.00 98.06 108 MET A C 1
ATOM 751 O O . MET A 1 108 ? 23.921 3.770 -5.843 1.00 98.06 108 MET A O 1
ATOM 755 N N . THR A 1 109 ? 24.786 3.180 -7.831 1.00 97.88 109 THR A N 1
ATOM 756 C CA . THR A 1 109 ? 24.299 4.346 -8.578 1.00 97.88 109 THR A CA 1
ATOM 757 C C . THR A 1 109 ? 23.584 3.919 -9.856 1.00 97.88 109 THR A C 1
ATOM 759 O O . THR A 1 109 ? 23.707 2.788 -10.323 1.00 97.88 109 THR A O 1
ATOM 762 N N . ALA A 1 110 ? 22.836 4.838 -10.472 1.00 96.62 110 ALA A N 1
ATOM 763 C CA . ALA A 1 110 ? 22.194 4.557 -11.755 1.00 96.62 110 ALA A CA 1
ATOM 764 C C . ALA A 1 110 ? 23.214 4.139 -12.828 1.00 96.62 110 ALA A C 1
ATOM 766 O O . ALA A 1 110 ? 22.909 3.291 -13.668 1.00 96.62 110 ALA A O 1
ATOM 767 N N . GLU A 1 111 ? 24.416 4.705 -12.784 1.00 97.19 111 GLU A N 1
ATOM 768 C CA . GLU A 1 111 ? 25.517 4.412 -13.692 1.00 97.19 111 GLU A CA 1
ATOM 769 C C . GLU A 1 111 ? 26.166 3.056 -13.388 1.00 97.19 111 GLU A C 1
ATOM 771 O O . GLU A 1 111 ? 26.358 2.281 -14.324 1.00 97.19 111 GLU A O 1
ATOM 776 N N . SER A 1 112 ? 26.465 2.739 -12.117 1.00 97.69 112 SER A N 1
ATOM 777 C CA . SER A 1 112 ? 27.102 1.458 -11.759 1.00 97.69 112 SER A CA 1
ATOM 778 C C . SER A 1 112 ? 26.214 0.264 -12.100 1.00 97.69 112 SER A C 1
ATOM 780 O O . SER A 1 112 ? 26.691 -0.721 -12.654 1.00 97.69 112 SER A O 1
ATOM 782 N N . GLU A 1 113 ? 24.907 0.392 -11.859 1.00 97.88 113 GLU A N 1
ATOM 783 C CA . GLU A 1 113 ? 23.945 -0.701 -12.025 1.00 97.88 113 GLU A CA 1
ATOM 784 C C . GLU A 1 113 ? 23.380 -0.803 -13.452 1.00 97.88 113 GLU A C 1
ATOM 786 O O . GLU A 1 113 ? 22.469 -1.595 -13.709 1.00 97.88 113 GLU A O 1
ATOM 791 N N . PHE A 1 114 ? 23.854 0.029 -14.392 1.00 97.12 114 PHE A N 1
ATOM 792 C CA . PHE A 1 114 ? 23.366 -0.002 -15.774 1.00 97.12 114 PHE A CA 1
ATOM 793 C C . PHE A 1 114 ? 23.803 -1.266 -16.510 1.00 97.12 114 PHE A C 1
ATOM 795 O O . PHE A 1 114 ? 22.982 -1.863 -17.198 1.00 97.12 114 PHE A O 1
ATOM 802 N N . ALA A 1 115 ? 25.058 -1.693 -16.346 1.00 95.44 115 ALA A N 1
ATOM 803 C CA . ALA A 1 115 ? 25.571 -2.883 -17.023 1.00 95.44 115 ALA A CA 1
ATOM 804 C C . ALA A 1 115 ? 24.780 -4.141 -16.622 1.00 95.44 115 ALA A C 1
ATOM 806 O O . ALA A 1 115 ? 24.342 -4.902 -17.483 1.00 95.44 115 ALA A O 1
ATOM 807 N N . ASP A 1 116 ? 24.509 -4.309 -15.327 1.00 95.00 116 ASP A N 1
ATOM 808 C CA . ASP A 1 116 ? 23.714 -5.430 -14.822 1.00 95.00 116 ASP A CA 1
ATOM 809 C C . ASP A 1 116 ? 22.281 -5.396 -15.366 1.00 95.00 116 ASP A C 1
ATOM 811 O O . ASP A 1 116 ? 21.757 -6.426 -15.781 1.00 95.00 116 ASP A O 1
ATOM 815 N N . PHE A 1 117 ? 21.658 -4.216 -15.460 1.00 97.50 117 PHE A N 1
ATOM 816 C CA . PHE A 1 117 ? 20.357 -4.069 -16.117 1.00 97.50 117 PHE A CA 1
ATOM 817 C C . PHE A 1 117 ? 20.410 -4.426 -17.608 1.00 97.50 117 PHE A C 1
ATOM 819 O O . PHE A 1 117 ? 19.511 -5.104 -18.109 1.00 97.50 117 PHE A O 1
ATOM 826 N N . ASP A 1 118 ? 21.432 -3.967 -18.328 1.00 95.62 118 ASP A N 1
ATOM 827 C CA . ASP A 1 118 ? 21.563 -4.131 -19.777 1.00 95.62 118 ASP A CA 1
ATOM 828 C C . ASP A 1 118 ? 21.735 -5.605 -20.172 1.00 95.62 118 ASP A C 1
ATOM 830 O O . ASP A 1 118 ? 21.029 -6.101 -21.049 1.00 95.62 118 ASP A O 1
ATOM 834 N N . THR A 1 119 ? 22.555 -6.349 -19.421 1.00 95.56 119 THR A N 1
ATOM 835 C CA . THR A 1 119 ? 22.805 -7.785 -19.659 1.00 95.56 119 THR A CA 1
ATOM 836 C C . THR A 1 119 ? 21.570 -8.680 -19.500 1.00 95.56 119 THR A C 1
ATOM 838 O O . THR A 1 119 ? 21.550 -9.800 -20.015 1.00 95.56 119 THR A O 1
ATOM 841 N N . VAL A 1 120 ? 20.515 -8.207 -18.827 1.00 96.50 120 VAL A N 1
ATOM 842 C CA . VAL A 1 120 ? 19.239 -8.924 -18.724 1.00 96.50 120 VAL A CA 1
ATOM 843 C C . VAL A 1 120 ? 18.475 -8.792 -20.042 1.00 96.50 120 VAL A C 1
ATOM 845 O O . VAL A 1 120 ? 17.765 -7.816 -20.266 1.00 96.50 120 VAL A O 1
ATOM 848 N N . THR A 1 121 ? 18.605 -9.778 -20.926 1.00 95.31 121 THR A N 1
ATOM 849 C CA . THR A 1 121 ? 17.953 -9.784 -22.252 1.00 95.31 121 THR A CA 1
ATOM 850 C C . THR A 1 121 ? 16.736 -10.703 -22.339 1.00 95.31 121 THR A C 1
ATOM 852 O O . THR A 1 121 ? 15.987 -10.640 -23.306 1.00 95.31 121 THR A O 1
ATOM 855 N N . ALA A 1 122 ? 16.504 -11.538 -21.325 1.00 95.88 122 ALA A N 1
ATOM 856 C CA . ALA A 1 122 ? 15.361 -12.440 -21.249 1.00 95.88 122 ALA A CA 1
ATOM 857 C C . ALA A 1 122 ? 14.957 -12.689 -19.790 1.00 95.88 122 ALA A C 1
ATOM 859 O O . ALA A 1 122 ? 15.751 -12.498 -18.867 1.00 95.88 122 ALA A O 1
ATOM 860 N N . VAL A 1 123 ? 13.724 -13.154 -19.583 1.00 97.25 123 VAL A N 1
ATOM 861 C CA . VAL A 1 123 ? 13.233 -13.575 -18.263 1.00 97.25 123 VAL A CA 1
ATOM 862 C C . VAL A 1 123 ? 13.892 -14.903 -17.872 1.00 97.25 123 VAL A C 1
ATOM 864 O O . VAL A 1 123 ? 13.689 -15.896 -18.577 1.00 97.25 123 VAL A O 1
ATOM 867 N N . PRO A 1 124 ? 14.620 -14.985 -16.743 1.00 96.12 124 PRO A N 1
ATOM 868 C CA . PRO A 1 124 ? 15.157 -16.256 -16.273 1.00 96.12 124 PRO A CA 1
ATOM 869 C C . PRO A 1 124 ? 14.048 -17.274 -15.961 1.00 96.12 124 PRO A C 1
ATOM 871 O O . PRO A 1 124 ? 12.966 -16.897 -15.491 1.00 96.12 124 PRO A O 1
ATOM 874 N N . PRO A 1 125 ? 14.288 -18.578 -16.186 1.00 95.62 125 PRO A N 1
ATOM 875 C CA . PRO A 1 125 ? 13.311 -19.607 -15.856 1.00 95.62 125 PRO A CA 1
ATOM 876 C C . PRO A 1 125 ? 13.047 -19.655 -14.343 1.00 95.62 125 PRO A C 1
ATOM 878 O O . PRO A 1 125 ? 13.931 -19.394 -13.531 1.00 95.62 125 PRO A O 1
ATOM 881 N N . GLY A 1 126 ? 11.826 -20.031 -13.957 1.00 94.44 126 GLY A N 1
ATOM 882 C CA . GLY A 1 126 ? 11.446 -20.237 -12.552 1.00 94.44 126 GLY A CA 1
ATOM 883 C C . GLY A 1 126 ? 10.925 -18.998 -11.816 1.00 94.44 126 GLY A C 1
ATOM 884 O O . GLY A 1 126 ? 10.474 -19.123 -10.678 1.00 94.44 126 GLY A O 1
ATOM 885 N N . LEU A 1 127 ? 10.914 -17.821 -12.449 1.00 96.06 127 LEU A N 1
ATOM 886 C CA . LEU A 1 127 ? 10.287 -16.637 -11.862 1.00 96.06 127 LEU A CA 1
ATOM 887 C C . LEU A 1 127 ? 8.756 -16.766 -11.824 1.00 96.06 127 LEU A C 1
ATOM 889 O O . LEU A 1 127 ? 8.113 -17.099 -12.821 1.00 96.06 127 LEU A O 1
ATOM 893 N N . SER A 1 128 ? 8.174 -16.466 -10.661 1.00 94.06 128 SER A N 1
ATOM 894 C CA . SER A 1 128 ? 6.723 -16.457 -10.451 1.00 94.06 128 SER A CA 1
ATOM 895 C C . SER A 1 128 ? 6.162 -15.063 -10.700 1.00 94.06 128 SER A C 1
ATOM 897 O O . SER A 1 128 ? 6.477 -14.123 -9.972 1.00 94.06 128 SER A O 1
ATOM 899 N N . PHE A 1 129 ? 5.325 -14.941 -11.727 1.00 97.38 129 PHE A N 1
ATOM 900 C CA . PHE A 1 129 ? 4.620 -13.703 -12.038 1.00 97.38 129 PHE A CA 1
ATOM 901 C C . PHE A 1 129 ? 3.355 -13.603 -11.196 1.00 97.38 129 PHE A C 1
ATOM 903 O O . PHE A 1 129 ? 2.538 -14.523 -11.182 1.00 97.38 129 PHE A O 1
ATOM 910 N N . VAL A 1 130 ? 3.198 -12.477 -10.510 1.00 97.38 130 VAL A N 1
ATOM 911 C CA . VAL A 1 130 ? 2.046 -12.195 -9.654 1.00 97.38 130 VAL A CA 1
ATOM 912 C C . VAL A 1 130 ? 1.348 -10.927 -10.124 1.00 97.38 130 VAL A C 1
ATOM 914 O O . VAL A 1 130 ? 2.000 -9.959 -10.519 1.00 97.38 130 VAL A O 1
ATOM 917 N N . SER A 1 131 ? 0.019 -10.940 -10.105 1.00 97.06 131 SER A N 1
ATOM 918 C CA . SER A 1 131 ? -0.783 -9.723 -10.197 1.00 97.06 131 SER A CA 1
ATOM 919 C C . SER A 1 131 ? -0.872 -9.048 -8.831 1.00 97.06 131 SER A C 1
ATOM 921 O O . SER A 1 131 ? -0.567 -9.657 -7.801 1.00 97.06 131 SER A O 1
ATOM 923 N N . ASP A 1 132 ? -1.335 -7.806 -8.814 1.00 97.56 132 ASP A N 1
ATOM 924 C CA . ASP A 1 132 ? -1.615 -7.115 -7.566 1.00 97.56 132 ASP A CA 1
ATOM 925 C C . ASP A 1 132 ? -2.905 -7.628 -6.915 1.00 97.56 132 ASP A C 1
ATOM 927 O O . ASP A 1 132 ? -3.887 -7.957 -7.587 1.00 97.56 132 ASP A O 1
ATOM 931 N N . ALA A 1 133 ? -2.907 -7.658 -5.585 1.00 96.56 133 ALA A N 1
ATOM 932 C CA . ALA A 1 133 ? -4.082 -7.942 -4.774 1.00 96.56 133 ALA A CA 1
ATOM 933 C C . ALA A 1 133 ? -4.263 -6.865 -3.699 1.00 96.56 133 ALA A C 1
ATOM 935 O O . ALA A 1 133 ? -3.316 -6.157 -3.330 1.00 96.56 133 ALA A O 1
ATOM 936 N N . LEU A 1 134 ? -5.484 -6.742 -3.179 1.00 95.50 134 LEU A N 1
ATOM 937 C CA . LEU A 1 134 ? -5.763 -5.873 -2.040 1.00 95.50 134 LEU A CA 1
ATOM 938 C C . LEU A 1 134 ? -4.882 -6.250 -0.839 1.00 95.50 134 LEU A C 1
ATOM 940 O O . LEU A 1 134 ? -4.928 -7.370 -0.338 1.00 95.50 134 LEU A O 1
ATOM 944 N N . THR A 1 135 ? -4.140 -5.272 -0.325 1.00 95.19 135 THR A N 1
ATOM 945 C CA . THR A 1 135 ? -3.364 -5.356 0.915 1.00 95.19 135 THR A CA 1
ATOM 946 C C . THR A 1 135 ? -3.938 -4.360 1.927 1.00 95.19 135 THR A C 1
ATOM 948 O O . THR A 1 135 ? -3.615 -3.169 1.866 1.00 95.19 135 THR A O 1
ATOM 951 N N . PRO A 1 136 ? -4.811 -4.809 2.846 1.00 96.44 136 PRO A N 1
ATOM 952 C CA . PRO A 1 136 ? -5.394 -3.939 3.861 1.00 96.44 136 PRO A CA 1
ATOM 953 C C . PRO A 1 136 ? -4.356 -3.469 4.886 1.00 96.44 136 PRO A C 1
ATOM 955 O O . PRO A 1 136 ? -3.413 -4.191 5.210 1.00 96.44 136 PRO A O 1
ATOM 958 N N . ALA A 1 137 ? -4.565 -2.292 5.474 1.00 96.69 137 ALA A N 1
ATOM 959 C CA . ALA A 1 137 ? -3.754 -1.799 6.588 1.00 96.69 137 ALA A CA 1
ATOM 960 C C . ALA A 1 137 ? -3.995 -2.589 7.891 1.00 96.69 137 ALA A C 1
ATOM 962 O O . ALA A 1 137 ? -3.122 -2.652 8.761 1.00 96.69 137 ALA A O 1
ATOM 963 N N . ILE A 1 138 ? -5.178 -3.197 8.031 1.00 98.06 138 ILE A N 1
ATOM 964 C CA . ILE A 1 138 ? -5.585 -4.003 9.187 1.00 98.06 138 ILE A CA 1
ATOM 965 C C . ILE A 1 138 ? -5.569 -5.481 8.782 1.00 98.06 138 ILE A C 1
ATOM 967 O O . ILE A 1 138 ? -6.464 -5.972 8.097 1.00 98.06 138 ILE A O 1
ATOM 971 N N . VAL A 1 139 ? -4.544 -6.206 9.229 1.00 96.44 139 VAL A N 1
ATOM 972 C CA . VAL A 1 139 ? -4.324 -7.632 8.925 1.00 96.44 139 VAL A CA 1
ATOM 973 C C . VAL A 1 139 ? -4.063 -8.439 10.189 1.00 96.44 139 VAL A C 1
ATOM 975 O O . VAL A 1 139 ? -3.617 -7.895 11.195 1.00 96.44 139 VAL A O 1
ATOM 978 N N . GLY A 1 140 ? -4.306 -9.751 10.133 1.00 96.25 140 GLY A N 1
ATOM 979 C CA . GLY A 1 140 ? -4.037 -10.663 11.252 1.00 96.25 140 GLY A CA 1
ATOM 980 C C . GLY A 1 140 ? -4.999 -10.507 12.429 1.00 96.25 140 GLY A C 1
ATOM 981 O O . GLY A 1 140 ? -4.673 -10.902 13.538 1.00 96.25 140 GLY A O 1
ATOM 982 N N . TRP A 1 141 ? -6.173 -9.914 12.205 1.00 97.44 141 TRP A N 1
ATOM 983 C CA . TRP A 1 141 ? -7.183 -9.677 13.238 1.00 97.44 141 TRP A CA 1
ATOM 984 C C . TRP A 1 141 ? -7.995 -10.918 13.625 1.00 97.44 141 TRP A C 1
ATOM 986 O O . TRP A 1 141 ? -8.772 -10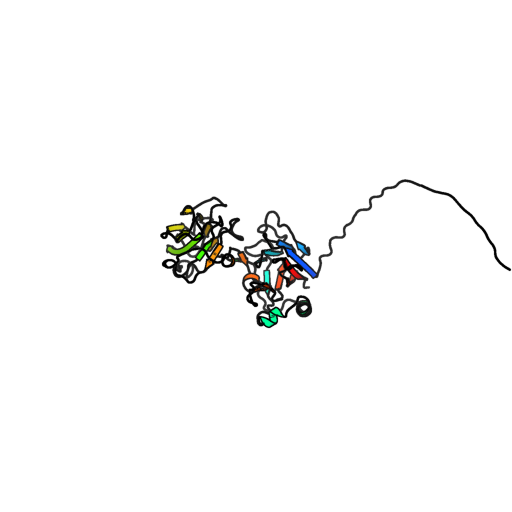.881 14.581 1.00 97.44 141 TRP A O 1
ATOM 996 N N . HIS A 1 142 ? -7.803 -12.022 12.907 1.00 97.75 142 HIS A N 1
ATOM 997 C CA . HIS A 1 142 ? -8.372 -13.321 13.221 1.00 97.75 142 HIS A CA 1
ATOM 998 C C . HIS A 1 142 ? -7.325 -14.425 13.056 1.00 97.75 142 HIS A C 1
ATOM 1000 O O . HIS A 1 142 ? -6.361 -14.288 12.300 1.00 97.75 142 HIS A O 1
ATOM 1006 N N . ALA A 1 143 ? -7.563 -15.540 13.737 1.00 96.25 143 ALA A N 1
ATOM 1007 C CA . ALA A 1 143 ? -6.877 -16.807 13.539 1.00 96.25 143 ALA A CA 1
ATOM 1008 C C . ALA A 1 143 ? -7.842 -17.832 12.924 1.00 96.25 143 ALA A C 1
ATOM 1010 O O . ALA A 1 143 ? -9.057 -17.621 12.901 1.00 96.25 143 ALA A O 1
ATOM 1011 N N . GLY A 1 144 ? -7.305 -18.944 12.422 1.00 93.75 144 GLY A N 1
ATOM 1012 C CA . GLY A 1 144 ? -8.096 -19.966 11.736 1.00 93.75 144 GLY A CA 1
ATOM 1013 C C . GLY A 1 144 ? -8.599 -19.516 10.360 1.00 93.75 144 GLY A C 1
ATOM 1014 O O . GLY A 1 144 ? -8.219 -18.464 9.845 1.00 93.75 144 GLY A O 1
ATOM 1015 N N . SER A 1 145 ? -9.445 -20.340 9.745 1.00 91.25 145 SER A N 1
ATOM 1016 C CA . SER A 1 145 ? -10.029 -20.073 8.427 1.00 91.25 145 SER A CA 1
ATOM 1017 C C . SER A 1 145 ? -11.489 -20.517 8.366 1.00 91.25 145 SER A C 1
ATOM 1019 O O . SER A 1 145 ? -11.910 -21.416 9.101 1.00 91.25 145 SER A O 1
ATOM 1021 N N . GLY A 1 146 ? -12.265 -19.870 7.493 1.00 93.38 146 GLY A N 1
ATOM 1022 C CA . GLY A 1 146 ? -13.672 -20.188 7.266 1.00 93.38 146 GLY A CA 1
ATOM 1023 C C . GLY A 1 146 ? -14.488 -20.237 8.562 1.00 93.38 146 GLY A C 1
ATOM 1024 O O . GLY A 1 146 ? -14.359 -19.376 9.431 1.00 93.38 146 GLY A O 1
ATOM 1025 N N . ALA A 1 147 ? -15.292 -21.291 8.719 1.00 96.19 147 ALA A N 1
ATOM 1026 C CA . ALA A 1 147 ? -16.176 -21.474 9.872 1.00 96.19 147 ALA A CA 1
ATOM 1027 C C . ALA A 1 147 ? -15.451 -21.729 11.212 1.00 96.19 147 ALA A C 1
ATOM 1029 O O . ALA A 1 147 ? -16.097 -21.767 12.255 1.00 96.19 147 ALA A O 1
ATOM 1030 N N . ALA A 1 148 ? -14.125 -21.899 11.205 1.00 96.12 148 ALA A N 1
ATOM 1031 C CA . ALA A 1 148 ? -13.313 -22.041 12.414 1.00 96.12 148 ALA A CA 1
ATOM 1032 C C . ALA A 1 148 ? -12.624 -20.728 12.831 1.00 96.12 148 ALA A C 1
ATOM 1034 O O . ALA A 1 148 ? -11.801 -20.734 13.745 1.00 96.12 148 ALA A O 1
ATOM 1035 N N . ALA A 1 149 ? -12.904 -19.613 12.147 1.00 97.56 149 ALA A N 1
ATOM 1036 C CA . ALA A 1 149 ? -12.247 -18.346 12.429 1.00 97.56 149 ALA A CA 1
ATOM 1037 C C . ALA A 1 149 ? -12.614 -17.785 13.814 1.00 97.56 149 ALA A C 1
ATOM 1039 O O . ALA A 1 149 ? -13.783 -17.735 14.195 1.00 97.56 149 ALA A O 1
ATOM 1040 N N . THR A 1 150 ? -11.614 -17.290 14.541 1.00 98.12 150 THR A N 1
ATOM 1041 C CA . THR A 1 150 ? -11.782 -16.637 15.849 1.00 98.12 150 THR A CA 1
ATOM 1042 C C . THR A 1 150 ? -11.020 -15.320 15.889 1.00 98.12 150 THR A C 1
ATOM 1044 O O . THR A 1 150 ? -9.956 -15.212 15.282 1.00 98.12 150 THR A O 1
ATOM 1047 N N . ALA A 1 151 ? -11.529 -14.324 16.617 1.00 98.19 151 ALA A N 1
ATOM 1048 C CA . ALA A 1 151 ? -10.833 -13.047 16.784 1.00 98.19 151 ALA A CA 1
ATOM 1049 C C . ALA A 1 151 ? -9.459 -13.242 17.451 1.00 98.19 151 ALA A C 1
ATOM 1051 O O . ALA A 1 151 ? -9.362 -13.930 18.468 1.00 98.19 151 ALA A O 1
ATOM 1052 N N . ASP A 1 152 ? -8.417 -12.605 16.913 1.00 97.56 152 ASP A N 1
ATOM 1053 C CA . ASP A 1 152 ? -7.121 -12.500 17.586 1.00 97.56 152 ASP A CA 1
ATOM 1054 C C . ASP A 1 152 ? -7.119 -11.247 18.473 1.00 97.56 152 ASP A C 1
ATOM 1056 O O . ASP A 1 152 ? -6.782 -10.139 18.052 1.00 97.56 152 ASP A O 1
ATOM 1060 N N . THR A 1 153 ? -7.521 -11.431 19.730 1.00 96.31 153 THR A N 1
ATOM 1061 C CA . THR A 1 153 ? -7.666 -10.339 20.705 1.00 96.31 153 THR A CA 1
ATOM 1062 C C . THR A 1 153 ? -6.334 -9.806 21.236 1.00 96.31 153 THR A C 1
ATOM 1064 O O . THR A 1 153 ? -6.329 -8.826 21.987 1.00 96.31 153 THR A O 1
ATOM 1067 N N . THR A 1 154 ? -5.209 -10.417 20.840 1.00 95.50 154 THR A N 1
ATOM 1068 C CA . THR A 1 154 ? -3.859 -9.931 21.158 1.00 95.50 154 THR A CA 1
ATOM 1069 C C . THR A 1 154 ? -3.429 -8.788 20.241 1.00 95.50 154 THR A C 1
ATOM 1071 O O . THR A 1 154 ? -2.505 -8.043 20.568 1.00 95.50 154 THR A O 1
ATOM 1074 N N . LYS A 1 155 ? -4.104 -8.612 19.098 1.00 97.50 155 LYS A N 1
ATOM 1075 C CA . LYS A 1 155 ? -3.802 -7.549 18.140 1.00 97.50 155 LYS A CA 1
ATOM 1076 C C . LYS A 1 155 ? -4.546 -6.267 18.471 1.00 97.50 155 LYS A C 1
ATOM 1078 O O . LYS A 1 155 ? -5.738 -6.267 18.768 1.00 97.50 155 LYS A O 1
ATOM 1083 N N . THR A 1 156 ? -3.816 -5.161 18.379 1.00 98.19 156 THR A N 1
ATOM 1084 C CA . THR A 1 156 ? -4.345 -3.808 18.544 1.00 98.19 156 THR A CA 1
ATOM 1085 C C . THR A 1 156 ? -3.792 -2.904 17.449 1.00 98.19 156 THR A C 1
ATOM 1087 O O . THR A 1 156 ? -2.600 -2.961 17.126 1.00 98.19 156 THR A O 1
ATOM 1090 N N . TRP A 1 157 ? -4.654 -2.051 16.898 1.00 98.62 157 TRP A N 1
ATOM 1091 C CA . TRP A 1 157 ? -4.286 -1.025 15.926 1.00 98.62 157 TRP A CA 1
ATOM 1092 C C . TRP A 1 157 ? -4.544 0.362 16.495 1.00 98.62 157 TRP A C 1
ATOM 1094 O O . TRP A 1 157 ? -5.543 0.601 17.169 1.00 98.62 157 TRP A O 1
ATOM 1104 N N . LEU A 1 158 ? -3.636 1.277 16.189 1.00 98.38 158 LEU A N 1
ATOM 1105 C CA . LEU A 1 158 ? -3.804 2.708 16.366 1.00 98.38 158 LEU A CA 1
ATOM 1106 C C . LEU A 1 158 ? -4.273 3.282 15.034 1.00 98.38 158 LEU A C 1
ATOM 1108 O O . LEU A 1 158 ? -3.606 3.103 14.013 1.00 98.38 158 LEU A O 1
ATOM 1112 N N . LEU A 1 159 ? -5.424 3.935 15.030 1.00 98.25 159 LEU A N 1
ATOM 1113 C CA . LEU A 1 159 ? -6.052 4.484 13.841 1.00 98.25 159 LEU A CA 1
ATOM 1114 C C . LEU A 1 159 ? -5.910 5.998 13.826 1.00 98.25 159 LEU A C 1
ATOM 1116 O O . LEU A 1 159 ? -6.216 6.657 14.817 1.00 98.25 159 LEU A O 1
ATOM 1120 N N . ARG A 1 160 ? -5.529 6.538 12.672 1.00 97.69 160 ARG A N 1
ATOM 1121 C CA . ARG A 1 160 ? -5.917 7.889 12.264 1.00 97.69 160 ARG A CA 1
ATOM 1122 C C . ARG A 1 160 ? -7.224 7.749 11.495 1.00 97.69 160 ARG A C 1
ATOM 1124 O O . ARG A 1 160 ? -7.287 6.905 10.603 1.00 97.69 160 ARG A O 1
ATOM 1131 N N . LEU A 1 161 ? -8.237 8.535 11.842 1.00 96.88 161 LEU A N 1
ATOM 1132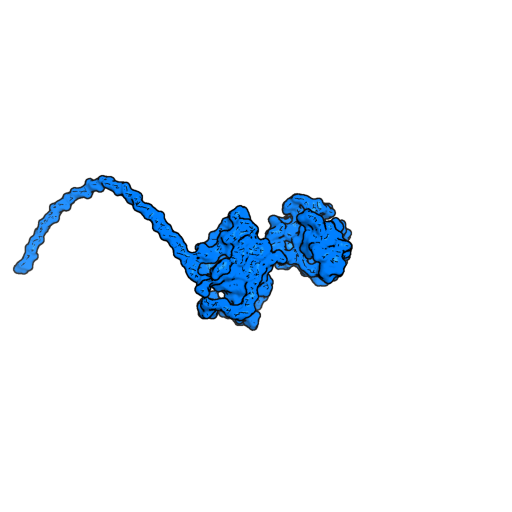 C CA . LEU A 1 161 ? -9.547 8.475 11.192 1.00 96.88 161 LEU A CA 1
ATOM 1133 C C . LEU A 1 161 ? -9.564 9.252 9.868 1.00 96.88 161 LEU A C 1
ATOM 1135 O O . LEU A 1 161 ? -8.583 9.905 9.490 1.00 96.88 161 LEU A O 1
ATOM 1139 N N . SER A 1 162 ? -10.662 9.116 9.127 1.00 95.31 162 SER A N 1
ATOM 1140 C CA . SER A 1 162 ? -10.850 9.689 7.789 1.00 95.31 162 SER A CA 1
ATOM 1141 C C . SER A 1 162 ? -10.717 11.218 7.767 1.00 95.31 162 SER A C 1
ATOM 1143 O O . SER A 1 162 ? -10.130 11.762 6.825 1.00 95.31 162 SER A O 1
ATOM 1145 N N . ASP A 1 163 ? -11.154 11.881 8.842 1.00 91.25 163 ASP A N 1
ATOM 1146 C CA . ASP A 1 163 ? -11.065 13.328 9.086 1.00 91.25 163 ASP A CA 1
ATOM 1147 C C . ASP A 1 163 ? -9.626 13.843 9.316 1.00 91.25 163 ASP A C 1
ATOM 1149 O O . ASP A 1 163 ? -9.350 15.038 9.197 1.00 91.25 163 ASP A O 1
ATOM 1153 N N . SER A 1 164 ? -8.677 12.940 9.598 1.00 88.88 164 SER A N 1
ATOM 1154 C CA . SER A 1 164 ? -7.295 13.223 10.001 1.00 88.88 164 SER A CA 1
ATOM 1155 C C . SER A 1 164 ? -7.123 14.010 11.311 1.00 88.88 164 SER A C 1
ATOM 1157 O O . SER A 1 164 ? -5.986 14.360 11.648 1.00 88.88 164 SER A O 1
ATOM 1159 N N . THR A 1 165 ? -8.197 14.283 12.044 1.00 91.75 165 THR A N 1
ATOM 1160 C CA . THR A 1 165 ? -8.192 15.013 13.321 1.00 91.75 165 THR A CA 1
ATOM 1161 C C . THR A 1 165 ? -8.468 14.106 14.511 1.00 91.75 165 THR A C 1
ATOM 1163 O O . THR A 1 165 ? -7.960 14.367 15.604 1.00 91.75 165 THR A O 1
ATOM 1166 N N . SER A 1 166 ? -9.206 13.024 14.284 1.00 95.50 166 SER A N 1
ATOM 1167 C CA . SER A 1 166 ? -9.586 12.043 15.288 1.00 95.50 166 SER A CA 1
ATOM 1168 C C . SER A 1 166 ? -8.747 10.772 15.155 1.00 95.50 166 SER A C 1
ATOM 1170 O O . SER A 1 166 ? -8.249 10.413 14.081 1.00 95.50 166 SER A O 1
ATOM 1172 N N . PHE A 1 167 ? -8.574 10.077 16.275 1.00 97.81 167 PHE A N 1
ATOM 1173 C CA . PHE A 1 167 ? -7.792 8.848 16.379 1.00 97.81 167 PHE A CA 1
ATOM 1174 C C . PHE A 1 167 ? -8.568 7.794 17.161 1.00 97.81 167 PHE A C 1
ATOM 1176 O O . PHE A 1 167 ? -9.447 8.126 17.950 1.00 97.81 167 PHE A O 1
ATOM 1183 N N . ALA A 1 168 ? -8.239 6.517 16.991 1.00 98.25 168 ALA A N 1
ATOM 1184 C CA . ALA A 1 168 ? -8.838 5.460 17.800 1.00 98.25 168 ALA A CA 1
ATOM 1185 C C . ALA A 1 168 ? -7.864 4.314 18.064 1.00 98.25 168 ALA A C 1
ATOM 1187 O O . ALA A 1 168 ? -7.121 3.906 17.180 1.00 98.25 168 ALA A O 1
ATOM 1188 N N . ALA A 1 169 ? -7.889 3.756 19.271 1.00 98.44 169 ALA A N 1
ATOM 1189 C CA . ALA A 1 169 ? -7.355 2.416 19.485 1.00 98.44 169 ALA A CA 1
ATOM 1190 C C . ALA A 1 169 ? -8.446 1.420 19.085 1.00 98.44 169 ALA A C 1
ATOM 1192 O O . ALA A 1 169 ? -9.585 1.593 19.511 1.00 98.44 169 ALA A O 1
ATOM 1193 N N . LEU A 1 170 ? -8.119 0.395 18.302 1.00 98.75 170 LEU A N 1
ATOM 1194 C CA . LEU A 1 170 ? -9.053 -0.614 17.799 1.00 98.75 170 LEU A CA 1
ATOM 1195 C C . LEU A 1 170 ? -8.539 -2.021 18.115 1.00 98.75 170 LEU A C 1
ATOM 1197 O O . LEU A 1 170 ? -7.360 -2.313 17.912 1.00 98.75 170 LEU A O 1
ATOM 1201 N N . ARG A 1 171 ? -9.448 -2.921 18.497 1.00 98.62 171 ARG A N 1
ATOM 1202 C CA . ARG A 1 171 ? -9.259 -4.370 18.370 1.00 98.62 171 ARG A CA 1
ATOM 1203 C C . ARG A 1 171 ? -10.529 -5.062 17.882 1.00 98.62 171 ARG A C 1
ATOM 1205 O O . ARG A 1 171 ? -11.639 -4.566 18.081 1.00 98.62 171 ARG A O 1
ATOM 1212 N N . VAL A 1 172 ? -10.371 -6.252 17.309 1.00 98.62 172 VAL A N 1
ATOM 1213 C CA . VAL A 1 172 ? -11.500 -7.164 17.092 1.00 98.62 172 VAL A CA 1
ATOM 1214 C C . VAL A 1 172 ? -11.678 -7.993 18.357 1.00 98.62 172 VAL A C 1
ATOM 1216 O O . VAL A 1 172 ? -10.787 -8.738 18.754 1.00 98.62 172 VAL A O 1
ATOM 1219 N N . LYS A 1 173 ? -12.819 -7.828 19.026 1.00 98.50 173 LYS A N 1
ATOM 1220 C CA . LYS A 1 173 ? -13.106 -8.474 20.310 1.00 98.50 173 LYS A CA 1
ATOM 1221 C C . LYS A 1 173 ? -13.666 -9.879 20.141 1.00 98.50 173 LYS A C 1
ATOM 1223 O O . LYS A 1 173 ? -13.344 -10.761 20.931 1.00 98.50 173 LYS A O 1
ATOM 1228 N N . ALA A 1 174 ? -14.527 -10.072 19.146 1.00 98.56 174 ALA A N 1
ATOM 1229 C CA . ALA A 1 174 ? -15.188 -11.346 18.910 1.00 98.56 174 ALA A CA 1
ATOM 1230 C C . ALA A 1 174 ? -15.556 -11.532 17.437 1.00 98.56 174 ALA A C 1
ATOM 1232 O O . ALA A 1 174 ? -15.850 -10.571 16.727 1.00 98.56 174 ALA A O 1
ATOM 1233 N N . ILE A 1 175 ? -15.570 -12.798 17.027 1.00 98.56 175 ILE A N 1
ATOM 1234 C CA . ILE A 1 175 ? -16.159 -13.298 15.786 1.00 98.56 175 ILE A CA 1
ATOM 1235 C C . ILE A 1 175 ? -17.228 -14.303 16.206 1.00 98.56 175 ILE A C 1
ATOM 1237 O O . ILE A 1 175 ? -16.935 -15.225 16.967 1.00 98.56 175 ILE A O 1
ATOM 1241 N N . ALA A 1 176 ? -18.456 -14.120 15.737 1.00 98.25 176 ALA A N 1
ATOM 1242 C CA . ALA A 1 176 ? -19.567 -15.026 15.987 1.00 98.25 176 ALA A CA 1
ATOM 1243 C C . ALA A 1 176 ? -20.138 -15.537 14.663 1.00 98.25 176 ALA A C 1
ATOM 1245 O O . ALA A 1 176 ? -20.244 -14.790 13.690 1.00 98.25 176 ALA A O 1
ATOM 1246 N N . THR A 1 177 ? -20.504 -16.821 14.643 1.00 97.19 177 THR A N 1
ATOM 1247 C CA . THR A 1 177 ? -21.079 -17.517 13.476 1.00 97.19 177 THR A CA 1
ATOM 1248 C C . THR A 1 177 ? -20.313 -17.290 12.160 1.00 97.19 177 THR A C 1
ATOM 1250 O O . THR A 1 177 ? -20.924 -16.890 11.164 1.00 97.19 177 THR A O 1
ATOM 1253 N N . PRO A 1 178 ? -18.981 -17.485 12.127 1.00 97.94 178 PRO A N 1
ATOM 1254 C CA . PRO A 1 178 ? -18.234 -17.405 10.881 1.00 97.94 178 PRO A CA 1
ATOM 1255 C C . PRO A 1 178 ? -18.666 -18.521 9.924 1.00 97.94 178 PRO A C 1
ATOM 1257 O O . PRO A 1 178 ? -19.096 -19.601 10.332 1.00 97.94 178 PRO A O 1
ATOM 1260 N N . THR A 1 179 ? -18.528 -18.263 8.632 1.00 97.19 179 THR A N 1
ATOM 1261 C CA . THR A 1 179 ? -18.814 -19.217 7.559 1.00 97.19 179 THR A CA 1
ATOM 1262 C C . THR A 1 179 ? -17.566 -19.421 6.711 1.00 97.19 179 THR A C 1
ATOM 1264 O O . THR A 1 179 ? -16.522 -18.820 6.954 1.00 97.19 179 THR A O 1
ATOM 1267 N N . ALA A 1 180 ? -17.657 -20.263 5.682 1.00 95.25 180 ALA A N 1
ATOM 1268 C CA . ALA A 1 180 ? -16.557 -20.457 4.743 1.00 95.25 180 ALA A CA 1
ATOM 1269 C C . ALA A 1 180 ? -16.121 -19.160 4.030 1.00 95.25 180 ALA A C 1
ATOM 1271 O O . ALA A 1 180 ? -14.968 -19.061 3.624 1.00 95.25 180 ALA A O 1
ATOM 1272 N N . THR A 1 181 ? -17.012 -18.173 3.881 1.00 94.06 181 THR A N 1
ATOM 1273 C CA . THR A 1 181 ? -16.779 -16.992 3.033 1.00 94.06 181 THR A CA 1
ATOM 1274 C C . THR A 1 181 ? -16.774 -15.662 3.787 1.00 94.06 181 THR A C 1
ATOM 1276 O O . THR A 1 181 ? -16.322 -14.662 3.232 1.00 94.06 181 THR A O 1
ATOM 1279 N N . HIS A 1 182 ? -17.237 -15.612 5.040 1.00 96.62 182 HIS A N 1
ATOM 1280 C CA . HIS A 1 182 ? -17.193 -14.388 5.846 1.00 96.62 182 HIS A CA 1
ATOM 1281 C C . HIS A 1 182 ? -17.102 -14.660 7.351 1.00 96.62 182 HIS A C 1
ATOM 1283 O O . HIS A 1 182 ? -17.536 -15.698 7.849 1.00 96.62 182 HIS A O 1
ATOM 1289 N N . ALA A 1 183 ? -16.623 -13.668 8.102 1.00 97.38 183 ALA A N 1
ATOM 1290 C CA . ALA A 1 183 ? -16.447 -13.736 9.552 1.00 97.38 183 ALA A CA 1
ATOM 1291 C C . ALA A 1 183 ? -17.754 -13.606 10.364 1.00 97.38 183 ALA A C 1
ATOM 1293 O O . ALA A 1 183 ? -17.717 -13.259 11.538 1.00 97.38 183 ALA A O 1
ATOM 1294 N N . GLY A 1 184 ? -18.920 -13.839 9.757 1.00 96.62 184 GLY A N 1
ATOM 1295 C CA . GLY A 1 184 ? -20.208 -13.687 10.441 1.00 96.62 184 GLY A CA 1
ATOM 1296 C C . GLY A 1 184 ? -20.392 -12.306 11.080 1.00 96.62 184 GLY A C 1
ATOM 1297 O O . GLY A 1 184 ? -20.246 -11.278 10.418 1.00 96.62 184 GLY A O 1
ATOM 1298 N N . SER A 1 185 ? -20.723 -12.304 12.368 1.00 97.88 185 SER A N 1
ATOM 1299 C CA . SER A 1 185 ? -20.841 -11.109 13.198 1.00 97.88 185 SER A CA 1
ATOM 1300 C C . SER A 1 185 ? -19.499 -10.781 13.858 1.00 97.88 185 SER A C 1
ATOM 1302 O O . SER A 1 185 ? -18.994 -11.552 14.673 1.00 97.88 185 SER A O 1
ATOM 1304 N N . VAL A 1 186 ? -18.947 -9.612 13.546 1.00 98.62 186 VAL A N 1
ATOM 1305 C CA . VAL A 1 186 ? -17.675 -9.100 14.066 1.00 98.62 186 VAL A CA 1
ATOM 1306 C C . VAL A 1 186 ? -17.954 -8.016 15.102 1.00 98.62 186 VAL A C 1
ATOM 1308 O O . VAL A 1 186 ? -18.569 -6.998 14.788 1.00 98.62 186 VAL A O 1
ATOM 1311 N N . THR A 1 187 ? -17.481 -8.205 16.333 1.00 98.75 187 THR A N 1
ATOM 1312 C CA . THR A 1 187 ? -17.530 -7.171 17.375 1.00 98.75 187 THR A CA 1
ATOM 1313 C C . THR A 1 187 ? -16.225 -6.393 17.368 1.00 98.75 187 THR A C 1
ATOM 1315 O O . THR A 1 187 ? -15.184 -6.915 17.782 1.00 98.75 187 THR A O 1
ATOM 1318 N N . LEU A 1 188 ? -16.277 -5.139 16.932 1.00 98.81 188 LEU A N 1
ATOM 1319 C CA . LEU A 1 188 ? -15.176 -4.197 17.093 1.00 98.81 188 LEU A CA 1
ATOM 1320 C C . LEU A 1 188 ? -15.266 -3.558 18.476 1.00 98.81 188 LEU A C 1
ATOM 1322 O O . LEU A 1 188 ? -16.343 -3.145 18.903 1.00 98.81 188 LEU A O 1
ATOM 1326 N N . GLU A 1 189 ? -14.136 -3.459 19.167 1.00 98.75 189 GLU A N 1
ATOM 1327 C CA . GLU A 1 189 ? -14.003 -2.676 20.393 1.00 98.75 189 GLU A CA 1
ATOM 1328 C C . GLU A 1 189 ? -12.958 -1.590 20.165 1.00 98.75 189 GLU A C 1
ATOM 1330 O O . GLU A 1 189 ? -11.857 -1.867 19.684 1.00 98.75 189 GLU A O 1
ATOM 1335 N N . TYR A 1 190 ? -13.310 -0.347 20.481 1.00 98.75 190 TYR A N 1
ATOM 1336 C CA . TYR A 1 190 ? -12.466 0.800 20.186 1.00 98.75 190 TYR A CA 1
ATOM 1337 C C . TYR A 1 190 ? -12.534 1.868 21.277 1.00 98.75 190 TYR A C 1
ATOM 1339 O O . TYR A 1 190 ? -13.479 1.923 22.058 1.00 98.75 190 TYR A O 1
ATOM 1347 N N . ARG A 1 191 ? -11.505 2.710 21.362 1.00 98.44 191 ARG A N 1
ATOM 1348 C CA . ARG A 1 191 ? -11.445 3.876 22.257 1.00 98.44 191 ARG A CA 1
ATOM 1349 C C . ARG A 1 191 ? -11.165 5.101 21.400 1.00 98.44 191 ARG A C 1
ATOM 1351 O O . ARG A 1 191 ? -10.075 5.201 20.840 1.00 98.44 191 ARG A O 1
ATOM 1358 N N . LEU A 1 192 ? -12.154 5.983 21.272 1.00 97.56 192 LEU A N 1
ATOM 1359 C CA . LEU A 1 192 ? -12.098 7.156 20.400 1.00 97.56 192 LEU A CA 1
ATOM 1360 C C . LEU A 1 192 ? -11.376 8.326 21.079 1.00 97.56 192 LEU A C 1
ATOM 1362 O O . LEU A 1 192 ? -11.734 8.745 22.171 1.00 97.56 192 LEU A O 1
ATOM 1366 N N . GLN A 1 193 ? -10.391 8.893 20.404 1.00 96.75 193 GLN A N 1
ATOM 1367 C CA . GLN A 1 193 ? -9.658 10.082 20.810 1.00 96.75 193 GLN A CA 1
ATOM 1368 C C . GLN A 1 193 ? -9.926 11.189 19.783 1.00 96.75 193 GLN A C 1
ATOM 1370 O O . GLN A 1 193 ? -9.219 11.314 18.786 1.00 96.75 193 GLN A O 1
ATOM 1375 N N . THR A 1 194 ? -10.955 12.002 20.026 1.00 92.88 194 THR A N 1
ATOM 1376 C CA . THR A 1 194 ? -11.384 13.097 19.128 1.00 92.88 194 THR A CA 1
ATOM 1377 C C . THR A 1 194 ? -10.428 14.291 19.121 1.00 92.88 194 THR A C 1
ATOM 1379 O O . THR A 1 194 ? -10.596 15.236 18.357 1.00 92.88 194 THR A O 1
ATOM 1382 N N . THR A 1 195 ? -9.443 14.313 20.019 1.00 88.75 195 THR A N 1
ATOM 1383 C CA . THR A 1 195 ? -8.451 15.385 20.100 1.00 88.75 195 THR A CA 1
ATOM 1384 C C . THR A 1 195 ? -7.087 14.794 20.409 1.00 88.75 195 THR A C 1
ATOM 1386 O O . THR A 1 195 ? -6.899 14.124 21.423 1.00 88.75 195 THR A O 1
ATOM 1389 N N . SER A 1 196 ? -6.113 15.058 19.536 1.00 87.38 196 SER A N 1
ATOM 1390 C CA . SER A 1 196 ? -4.732 14.616 19.742 1.00 87.38 196 SER A CA 1
ATOM 1391 C C . SER A 1 196 ? -4.212 15.055 21.116 1.00 87.38 196 SER A C 1
ATOM 1393 O O . SER A 1 196 ? -4.319 16.223 21.487 1.00 87.38 196 SER A O 1
ATOM 1395 N N . GLY A 1 197 ? -3.664 14.107 21.878 1.00 81.12 197 GLY A N 1
ATOM 1396 C CA . GLY A 1 197 ? -3.112 14.350 23.212 1.00 81.12 197 GLY A CA 1
ATOM 1397 C C . GLY A 1 197 ? -4.117 14.268 24.366 1.00 81.12 197 GLY A C 1
ATOM 1398 O O . GLY A 1 197 ? -3.688 14.262 25.518 1.00 81.12 197 GLY A O 1
ATOM 1399 N N . SER A 1 198 ? -5.426 14.143 24.108 1.00 89.88 198 SER A N 1
ATOM 1400 C CA . SER A 1 198 ? -6.390 13.839 25.175 1.00 89.88 198 SER A CA 1
ATOM 1401 C C . SER A 1 198 ? -6.210 12.404 25.682 1.00 89.88 198 SER A C 1
ATOM 1403 O O . SER A 1 198 ? -5.746 11.536 24.945 1.00 89.88 198 SER A O 1
ATOM 1405 N N . ALA A 1 199 ? -6.609 12.113 26.920 1.00 90.69 199 ALA A N 1
ATOM 1406 C CA . ALA A 1 199 ? -6.621 10.733 27.402 1.00 90.69 199 ALA A CA 1
ATOM 1407 C C . ALA A 1 199 ? -7.586 9.868 26.569 1.00 90.69 199 ALA A C 1
ATOM 1409 O O . ALA A 1 199 ? -8.647 10.342 26.152 1.00 90.69 199 ALA A O 1
ATOM 1410 N N . LEU A 1 200 ? -7.240 8.595 26.352 1.00 95.94 200 LEU A N 1
ATOM 1411 C CA . LEU A 1 200 ? -8.163 7.639 25.739 1.00 95.94 200 LEU A CA 1
ATOM 1412 C C . LEU A 1 200 ? -9.344 7.335 26.683 1.00 95.94 200 LEU A C 1
ATOM 1414 O O . LEU A 1 200 ? -9.105 6.880 27.808 1.00 95.94 200 LEU A O 1
ATOM 1418 N N . PRO A 1 201 ? -10.603 7.493 26.239 1.00 96.06 201 PRO A N 1
ATOM 1419 C CA . PRO A 1 201 ? -11.780 7.249 27.069 1.00 96.06 201 PRO A CA 1
ATOM 1420 C C . PRO A 1 201 ? -12.032 5.750 27.289 1.00 96.06 201 PRO A C 1
ATOM 1422 O O . PRO A 1 201 ? -11.254 4.893 26.860 1.00 96.06 201 PRO A O 1
ATOM 1425 N N . ALA A 1 202 ? -13.133 5.428 27.970 1.00 96.31 202 ALA A N 1
ATOM 1426 C CA .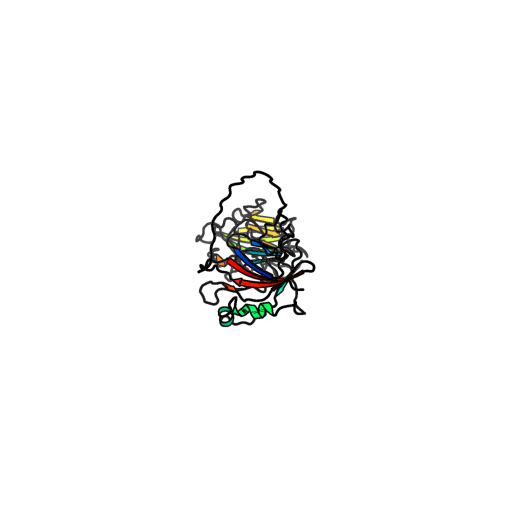 ALA A 1 202 ? -13.615 4.057 28.114 1.00 96.31 202 ALA A CA 1
ATOM 1427 C C . ALA A 1 202 ? -13.914 3.408 26.742 1.00 96.31 202 ALA A C 1
ATOM 1429 O O . ALA A 1 202 ? -14.281 4.113 25.797 1.00 96.31 202 ALA A O 1
ATOM 1430 N N . PRO A 1 203 ? -13.763 2.076 26.614 1.00 98.12 203 PRO A N 1
ATOM 1431 C CA . PRO A 1 203 ? -14.011 1.382 25.358 1.00 98.12 203 PRO A CA 1
ATOM 1432 C C . PRO A 1 203 ? -15.489 1.396 24.959 1.00 98.12 203 PRO A C 1
ATOM 1434 O O . PRO A 1 203 ? -16.381 1.164 25.774 1.00 98.12 203 PRO A O 1
ATOM 1437 N N . GLN A 1 204 ? -15.715 1.609 23.670 1.00 98.38 204 GLN A N 1
ATOM 1438 C CA . GLN A 1 204 ? -16.979 1.478 22.958 1.00 98.38 204 GLN A CA 1
ATOM 1439 C C . GLN A 1 204 ? -16.960 0.195 22.123 1.00 98.38 204 GLN A C 1
ATOM 1441 O O . GLN A 1 204 ? -15.896 -0.349 21.819 1.00 98.38 204 GLN A O 1
ATOM 1446 N N . GLN A 1 205 ? -18.139 -0.308 21.758 1.00 98.44 205 GLN A N 1
ATOM 1447 C CA . GLN A 1 205 ? -18.272 -1.482 20.900 1.00 98.44 205 GLN A CA 1
ATOM 1448 C C . GLN A 1 205 ? -19.304 -1.245 19.810 1.00 98.44 205 GLN A C 1
ATOM 1450 O O . GLN A 1 205 ? -20.333 -0.617 20.047 1.00 98.44 205 GLN A O 1
ATOM 1455 N N . ILE A 1 206 ? -19.043 -1.828 18.646 1.00 98.44 206 ILE A N 1
ATOM 1456 C CA . ILE A 1 206 ? -20.000 -1.927 17.551 1.00 98.44 206 ILE A CA 1
ATOM 1457 C C . ILE A 1 206 ? -19.964 -3.347 16.988 1.00 98.44 206 ILE A C 1
ATOM 1459 O O . ILE A 1 206 ? -18.899 -3.951 16.842 1.00 98.44 206 ILE A O 1
ATOM 1463 N N . VAL A 1 207 ? -21.143 -3.897 16.707 1.00 98.31 207 VAL A N 1
ATOM 1464 C CA . VAL A 1 207 ? -21.306 -5.235 16.134 1.00 98.31 207 VAL A CA 1
ATOM 1465 C C . VAL A 1 207 ? -21.676 -5.094 14.667 1.00 98.31 207 VAL A C 1
ATOM 1467 O O . VAL A 1 207 ? -22.604 -4.365 14.325 1.00 98.31 207 VAL A O 1
ATOM 1470 N N . ILE A 1 208 ? -20.945 -5.791 13.803 1.00 98.00 208 ILE A N 1
ATOM 1471 C CA . ILE A 1 208 ? -21.039 -5.643 12.355 1.00 98.00 208 ILE A CA 1
ATOM 1472 C C . ILE A 1 208 ? -21.271 -7.003 11.716 1.00 98.00 208 ILE A C 1
ATOM 1474 O O . ILE A 1 208 ? -20.525 -7.947 11.962 1.00 98.00 208 ILE A O 1
ATOM 1478 N N . ASN A 1 209 ? -22.264 -7.100 10.836 1.00 97.00 209 ASN A N 1
ATOM 1479 C CA . ASN A 1 209 ? -22.410 -8.269 9.979 1.00 97.00 209 ASN A CA 1
ATOM 1480 C C . ASN A 1 209 ? -21.436 -8.171 8.793 1.00 97.00 209 ASN A C 1
ATOM 1482 O O . ASN A 1 209 ? -21.719 -7.492 7.808 1.00 97.00 209 ASN A O 1
ATOM 1486 N N . ALA A 1 210 ? -20.309 -8.879 8.867 1.00 97.00 210 ALA A N 1
ATOM 1487 C CA . ALA A 1 210 ? -19.309 -8.912 7.803 1.00 97.00 210 ALA A CA 1
ATOM 1488 C C . ALA A 1 210 ? -19.802 -9.637 6.533 1.00 97.00 210 ALA A C 1
ATOM 1490 O O . ALA A 1 210 ? -19.206 -9.482 5.470 1.00 97.00 210 ALA A O 1
ATOM 1491 N N . GLY A 1 211 ? -20.884 -10.418 6.623 1.00 96.00 211 GLY A N 1
ATOM 1492 C CA . GLY A 1 211 ? -21.534 -11.077 5.485 1.00 96.00 211 GLY A CA 1
ATOM 1493 C C . GLY A 1 211 ? -22.596 -10.225 4.783 1.00 96.00 211 GLY A C 1
ATOM 1494 O O . GLY A 1 211 ? -23.231 -10.708 3.846 1.00 96.00 211 GLY A O 1
ATOM 1495 N N . ALA A 1 212 ? -22.828 -8.983 5.225 1.00 94.62 212 ALA A N 1
ATOM 1496 C CA . ALA A 1 212 ? -23.767 -8.083 4.563 1.00 94.62 212 ALA A CA 1
ATOM 1497 C C . ALA A 1 212 ? -23.370 -7.861 3.092 1.00 94.62 212 ALA A C 1
ATOM 1499 O O . ALA A 1 212 ? -22.187 -7.768 2.756 1.00 94.62 212 ALA A O 1
ATOM 1500 N N . THR A 1 213 ? -24.361 -7.767 2.200 1.00 93.81 213 THR A N 1
ATOM 1501 C CA . THR A 1 213 ? -24.107 -7.483 0.780 1.00 93.81 213 THR A CA 1
ATOM 1502 C C . THR A 1 213 ? -23.395 -6.137 0.652 1.00 93.81 213 THR A C 1
ATOM 1504 O O . THR A 1 213 ? -23.887 -5.133 1.152 1.00 93.81 213 THR A O 1
ATOM 1507 N N . GLY A 1 214 ? -22.220 -6.125 0.016 1.00 91.50 214 GLY A N 1
ATOM 1508 C CA . GLY A 1 214 ? -21.371 -4.930 -0.079 1.00 91.50 214 GLY A CA 1
ATOM 1509 C C . GLY A 1 214 ? -20.586 -4.583 1.194 1.00 91.50 214 GLY A C 1
ATOM 1510 O O . GLY A 1 214 ? -19.831 -3.618 1.180 1.00 91.50 214 GLY A O 1
ATOM 1511 N N . GLY A 1 215 ? -20.701 -5.370 2.269 1.00 95.50 215 GLY A N 1
ATOM 1512 C CA . GLY A 1 215 ? -20.089 -5.093 3.571 1.00 95.50 215 GLY A CA 1
ATOM 1513 C C . GLY A 1 215 ? -20.763 -3.945 4.327 1.00 95.50 215 GLY A C 1
ATOM 1514 O O . GLY A 1 215 ? -21.795 -3.424 3.914 1.00 95.50 215 GLY A O 1
ATOM 1515 N N . ALA A 1 216 ? -20.170 -3.543 5.449 1.00 97.19 216 ALA A N 1
ATOM 1516 C CA . ALA A 1 216 ? -20.682 -2.468 6.293 1.00 97.19 216 ALA A CA 1
ATOM 1517 C C . ALA A 1 216 ? -19.590 -1.442 6.595 1.00 97.19 216 ALA A C 1
ATOM 1519 O O . ALA A 1 216 ? -18.479 -1.792 7.003 1.00 97.19 216 ALA A O 1
ATOM 1520 N N . ARG A 1 217 ? -19.913 -0.171 6.366 1.00 98.06 217 ARG A N 1
ATOM 1521 C CA . ARG A 1 217 ? -19.043 0.976 6.619 1.00 98.06 217 ARG A CA 1
ATOM 1522 C C . ARG A 1 217 ? -19.369 1.579 7.974 1.00 98.06 217 ARG A C 1
ATOM 1524 O O . ARG A 1 217 ? -20.537 1.791 8.273 1.00 98.06 217 ARG A O 1
ATOM 1531 N N . VAL A 1 218 ? -18.352 1.846 8.775 1.00 98.19 218 VAL A N 1
ATOM 1532 C CA . VAL A 1 218 ? -18.477 2.342 10.145 1.00 98.19 218 VAL A CA 1
ATOM 1533 C C . VAL A 1 218 ? -17.831 3.704 10.243 1.00 98.19 218 VAL A C 1
ATOM 1535 O O . VAL A 1 218 ? -16.671 3.846 9.868 1.00 98.19 218 VAL A O 1
ATOM 1538 N N . ASP A 1 219 ? -18.560 4.663 10.792 1.00 97.94 219 ASP A N 1
ATOM 1539 C CA . ASP A 1 219 ? -18.014 5.921 11.289 1.00 97.94 219 ASP A CA 1
ATOM 1540 C C . ASP A 1 219 ? -17.767 5.769 12.796 1.00 97.94 219 ASP A C 1
ATOM 1542 O O . ASP A 1 219 ? -18.699 5.558 13.581 1.00 97.94 219 ASP A O 1
ATOM 1546 N N . LEU A 1 220 ? -16.498 5.820 13.203 1.00 97.69 220 LEU A N 1
ATOM 1547 C CA . LEU A 1 220 ? -16.114 5.641 14.602 1.00 97.69 220 LEU A CA 1
ATOM 1548 C C . LEU A 1 220 ? -16.375 6.894 15.440 1.00 97.69 220 LEU A C 1
ATOM 1550 O O . LEU A 1 220 ? -16.466 6.772 16.662 1.00 97.69 220 LEU A O 1
ATOM 1554 N N . ASN A 1 221 ? -16.535 8.068 14.820 1.00 96.06 221 ASN A N 1
ATOM 1555 C CA . ASN A 1 221 ? -16.872 9.303 15.527 1.00 96.06 221 ASN A CA 1
ATOM 1556 C C . ASN A 1 221 ? -18.300 9.253 16.068 1.00 96.06 221 ASN A C 1
ATOM 1558 O O . ASN A 1 221 ? -18.552 9.659 17.202 1.00 96.06 221 ASN A O 1
ATOM 1562 N N . THR A 1 222 ? -19.230 8.721 15.273 1.00 96.00 222 THR A N 1
ATOM 1563 C CA . THR A 1 222 ? -20.627 8.528 15.689 1.00 96.00 222 THR A CA 1
ATOM 1564 C C . THR A 1 222 ? -20.882 7.158 16.315 1.00 96.00 222 THR A C 1
ATOM 1566 O O . THR A 1 222 ? -21.860 6.993 17.042 1.00 96.00 222 THR A O 1
ATOM 1569 N N . GLY A 1 223 ? -20.013 6.175 16.062 1.00 96.12 223 GLY A N 1
ATOM 1570 C CA . GLY A 1 223 ? -20.187 4.796 16.516 1.00 96.12 223 GLY A CA 1
ATOM 1571 C C . GLY A 1 223 ? -21.312 4.067 15.783 1.00 96.12 223 GLY A C 1
ATOM 1572 O O . GLY A 1 223 ? -21.991 3.225 16.371 1.00 96.12 223 GLY A O 1
ATOM 1573 N N . THR A 1 224 ? -21.538 4.406 14.511 1.00 97.00 224 THR A N 1
ATOM 1574 C CA . THR A 1 224 ? -22.659 3.886 13.718 1.00 97.00 224 THR A CA 1
ATOM 1575 C C . THR A 1 224 ? -22.220 3.364 12.353 1.00 97.00 224 THR A C 1
ATOM 1577 O O . THR A 1 224 ? -21.134 3.669 11.859 1.00 97.00 224 THR A O 1
ATOM 1580 N N . ILE A 1 225 ? -23.077 2.544 11.738 1.00 97.19 225 ILE A N 1
ATOM 1581 C CA . ILE A 1 225 ? -22.936 2.176 10.327 1.00 97.19 225 ILE A CA 1
ATOM 1582 C C . ILE A 1 225 ? -23.431 3.352 9.483 1.00 97.19 225 ILE A C 1
ATOM 1584 O O . ILE A 1 225 ? -24.519 3.868 9.730 1.00 97.19 225 ILE A O 1
ATOM 1588 N N . THR A 1 226 ? -22.660 3.743 8.472 1.00 96.50 226 THR A N 1
ATOM 1589 C CA . THR A 1 226 ? -22.969 4.883 7.604 1.00 96.50 226 THR A CA 1
ATOM 1590 C C . THR A 1 226 ? -22.934 4.500 6.127 1.00 96.50 226 THR A C 1
ATOM 1592 O O . THR A 1 226 ? -22.237 3.571 5.719 1.00 96.50 226 THR A O 1
ATOM 1595 N N . THR A 1 227 ? -23.683 5.232 5.307 1.00 95.12 227 THR A N 1
ATOM 1596 C CA . THR A 1 227 ? -23.603 5.179 3.839 1.00 95.12 227 THR A CA 1
ATOM 1597 C C . THR A 1 227 ? -22.863 6.378 3.251 1.00 95.12 227 THR A C 1
ATOM 1599 O O . THR A 1 227 ? -22.670 6.425 2.041 1.00 95.12 227 THR A O 1
ATOM 1602 N N . ASP A 1 228 ? -22.463 7.345 4.079 1.00 93.31 228 ASP A N 1
ATOM 1603 C CA . ASP A 1 228 ? -21.710 8.522 3.653 1.00 93.31 228 ASP A CA 1
ATOM 1604 C C . ASP A 1 228 ? -20.260 8.133 3.313 1.00 93.31 228 ASP A C 1
ATOM 1606 O O . ASP A 1 228 ? -19.506 7.669 4.173 1.00 93.31 228 ASP A O 1
ATOM 1610 N N . ASP A 1 229 ? -19.876 8.315 2.045 1.00 88.56 229 ASP A N 1
ATOM 1611 C CA . ASP A 1 229 ? -18.539 8.014 1.516 1.00 88.56 229 ASP A CA 1
ATOM 1612 C C . ASP A 1 229 ? -17.422 8.836 2.181 1.00 88.56 229 ASP A C 1
ATOM 1614 O O . ASP A 1 229 ? -16.275 8.384 2.232 1.00 88.56 229 ASP A O 1
ATOM 1618 N N . ALA A 1 230 ? -17.738 10.024 2.699 1.00 90.44 230 ALA A N 1
ATOM 1619 C CA . ALA A 1 230 ? -16.767 10.896 3.347 1.00 90.44 230 ALA A CA 1
ATOM 1620 C C . ALA A 1 230 ? -16.597 10.594 4.843 1.00 90.44 230 ALA A C 1
ATOM 1622 O O . ALA A 1 230 ? -15.541 10.901 5.391 1.00 90.44 230 ALA A O 1
ATOM 1623 N N . ALA A 1 231 ? -17.607 10.004 5.492 1.00 93.56 231 ALA A N 1
ATOM 1624 C CA . ALA A 1 231 ? -17.639 9.856 6.949 1.00 93.56 231 ALA A CA 1
ATOM 1625 C C . ALA A 1 231 ? -17.130 8.504 7.467 1.00 93.56 231 ALA A C 1
ATOM 1627 O O . ALA A 1 231 ? -16.745 8.400 8.628 1.00 93.56 231 ALA A O 1
ATOM 1628 N N . TRP A 1 232 ? -17.164 7.442 6.655 1.00 97.75 232 TRP A N 1
ATOM 1629 C CA . TRP A 1 232 ? -16.741 6.126 7.138 1.00 97.75 232 TRP A CA 1
ATOM 1630 C C . TRP A 1 232 ? -15.235 6.083 7.423 1.00 97.75 232 TRP A C 1
ATOM 1632 O O . TRP A 1 232 ? -14.440 6.690 6.714 1.00 97.75 232 TRP A O 1
ATOM 1642 N N . ASP A 1 233 ? -14.835 5.312 8.427 1.00 98.31 233 ASP A N 1
ATOM 1643 C CA . ASP A 1 233 ? -13.439 5.082 8.802 1.00 98.31 233 ASP A CA 1
ATOM 1644 C C . ASP A 1 233 ? -13.002 3.651 8.504 1.00 98.31 233 ASP A C 1
ATOM 1646 O O . ASP A 1 233 ? -11.875 3.427 8.059 1.00 98.31 233 ASP A O 1
ATOM 1650 N N . LEU A 1 234 ? -13.901 2.687 8.736 1.00 98.56 234 LEU A N 1
ATOM 1651 C CA . LEU A 1 234 ? -13.670 1.261 8.522 1.00 98.56 234 LEU A CA 1
ATOM 1652 C C . LEU A 1 234 ? -14.735 0.664 7.606 1.00 98.56 234 LEU A C 1
ATOM 1654 O O . LEU A 1 234 ? -15.914 0.983 7.732 1.00 98.56 234 LEU A O 1
ATOM 1658 N N . HIS A 1 235 ? -14.344 -0.255 6.729 1.00 98.44 235 HIS A N 1
ATOM 1659 C CA . HIS A 1 235 ? -15.274 -1.062 5.936 1.00 98.44 235 HIS A CA 1
ATOM 1660 C C . HIS A 1 235 ? -15.004 -2.542 6.184 1.00 98.44 235 HIS A C 1
ATOM 1662 O O . HIS A 1 235 ? -13.926 -3.046 5.873 1.00 98.44 235 HIS A O 1
ATOM 1668 N N . VAL A 1 236 ? -15.978 -3.228 6.782 1.00 98.38 236 VAL A N 1
ATOM 1669 C CA . VAL A 1 236 ? -15.882 -4.647 7.139 1.00 98.38 236 VAL A CA 1
ATOM 1670 C C . VAL A 1 236 ? -16.685 -5.466 6.138 1.00 98.38 236 VAL A C 1
ATOM 1672 O O . VAL A 1 236 ? -17.900 -5.297 6.011 1.00 98.38 236 VAL A O 1
ATOM 1675 N N . GLN A 1 237 ? -16.005 -6.358 5.423 1.00 97.69 237 GLN A N 1
ATOM 1676 C CA . GLN A 1 237 ? -16.599 -7.204 4.393 1.00 97.69 237 GLN A CA 1
ATOM 1677 C C . GLN A 1 237 ? -15.871 -8.549 4.338 1.00 97.69 237 GLN A C 1
ATOM 1679 O O . GLN A 1 237 ? -14.657 -8.599 4.152 1.00 97.69 237 GLN A O 1
ATOM 1684 N N . GLY A 1 238 ? -16.599 -9.655 4.471 1.00 97.12 238 GLY A N 1
ATOM 1685 C CA . GLY A 1 238 ? -16.008 -10.991 4.456 1.00 97.12 238 GLY A CA 1
ATOM 1686 C C . GLY A 1 238 ? -15.046 -11.205 5.627 1.00 97.12 238 GLY A C 1
ATOM 1687 O O . GLY A 1 238 ? -15.454 -11.188 6.788 1.00 97.12 238 GLY A O 1
ATOM 1688 N N . PHE A 1 239 ? -13.770 -11.411 5.300 1.00 97.25 239 PHE A N 1
ATOM 1689 C CA . PHE A 1 239 ? -12.640 -11.480 6.237 1.00 97.25 239 PHE A CA 1
ATOM 1690 C C . PHE A 1 239 ? -11.698 -10.267 6.109 1.00 97.25 239 PHE A C 1
ATOM 1692 O O . PHE A 1 239 ? -10.556 -10.286 6.567 1.00 97.25 239 PHE A O 1
ATOM 1699 N N . THR A 1 240 ? -12.174 -9.177 5.512 1.00 97.75 240 THR A N 1
ATOM 1700 C CA . THR A 1 240 ? -11.384 -7.975 5.254 1.00 97.75 240 THR A CA 1
ATOM 1701 C C . THR A 1 240 ? -11.909 -6.798 6.070 1.00 97.75 240 THR A C 1
ATOM 1703 O O . THR A 1 240 ? -13.114 -6.549 6.115 1.00 97.75 240 THR A O 1
ATOM 1706 N N . ILE A 1 241 ? -10.987 -6.054 6.688 1.00 98.50 241 ILE A N 1
ATOM 1707 C CA . ILE A 1 241 ? -11.248 -4.740 7.280 1.00 98.50 241 ILE A CA 1
ATOM 1708 C C . ILE A 1 241 ? -10.402 -3.728 6.510 1.00 98.50 241 ILE A C 1
ATOM 1710 O O . ILE A 1 241 ? -9.174 -3.782 6.557 1.00 98.50 241 ILE A O 1
ATOM 1714 N N . ARG A 1 242 ? -11.072 -2.835 5.788 1.00 98.44 242 ARG A N 1
ATOM 1715 C CA . ARG A 1 242 ? -10.472 -1.730 5.034 1.00 98.44 242 ARG A CA 1
ATOM 1716 C C . ARG A 1 242 ? -10.540 -0.436 5.832 1.00 98.44 242 ARG A C 1
ATOM 1718 O O . ARG A 1 242 ? -11.441 -0.281 6.656 1.00 98.44 242 ARG A O 1
ATOM 1725 N N . VAL A 1 243 ? -9.641 0.500 5.547 1.00 98.38 243 VAL A N 1
ATOM 1726 C CA . VAL A 1 243 ? -9.690 1.876 6.071 1.00 98.38 243 VAL A CA 1
ATOM 1727 C C . VAL A 1 243 ? -10.133 2.851 4.980 1.00 98.38 243 VAL A C 1
ATOM 1729 O O . VAL A 1 243 ? -9.850 2.623 3.805 1.00 98.38 243 VAL A O 1
ATOM 1732 N N . ASN A 1 244 ? -10.790 3.958 5.337 1.00 97.31 244 ASN A N 1
ATOM 1733 C CA . ASN A 1 244 ? -11.093 5.042 4.388 1.00 97.31 244 ASN A CA 1
ATOM 1734 C C . ASN A 1 244 ? -9.842 5.858 4.058 1.00 97.31 244 ASN A C 1
ATOM 1736 O O . ASN A 1 244 ? -9.659 6.985 4.521 1.00 97.31 244 ASN A O 1
ATOM 1740 N N . GLY A 1 245 ? -8.940 5.240 3.310 1.00 93.56 245 GLY A N 1
ATOM 1741 C CA . GLY A 1 245 ? -7.711 5.839 2.832 1.00 93.56 245 GLY A CA 1
ATOM 1742 C C . GLY A 1 245 ? -7.006 4.933 1.834 1.00 93.56 245 GLY A C 1
ATOM 1743 O O . GLY A 1 245 ? -7.267 3.731 1.746 1.00 93.56 245 GLY A O 1
ATOM 1744 N N . GLY A 1 246 ? -6.089 5.520 1.068 1.00 91.44 246 GLY A N 1
ATOM 1745 C CA . GLY A 1 246 ? -5.392 4.801 0.005 1.00 91.44 246 GLY A CA 1
ATOM 1746 C C . GLY A 1 246 ? -6.337 4.416 -1.126 1.00 91.44 246 GLY A C 1
ATOM 1747 O O . GLY A 1 246 ? -7.050 5.272 -1.641 1.00 91.44 246 GLY A O 1
ATOM 1748 N N . ILE A 1 247 ? -6.320 3.148 -1.544 1.00 91.88 247 ILE A N 1
ATOM 1749 C CA . ILE A 1 247 ? -7.163 2.685 -2.662 1.00 91.88 247 ILE A CA 1
ATOM 1750 C C . ILE A 1 247 ? -8.619 2.404 -2.262 1.00 91.88 247 ILE A C 1
ATOM 1752 O O . ILE A 1 247 ? -9.466 2.243 -3.135 1.00 91.88 247 ILE A O 1
ATOM 1756 N N . SER A 1 248 ? -8.914 2.345 -0.959 1.00 94.31 248 SER A N 1
ATOM 1757 C CA . SER A 1 248 ? -10.228 1.935 -0.449 1.00 94.31 248 SER A CA 1
ATOM 1758 C C . SER A 1 248 ? -11.198 3.106 -0.301 1.00 94.31 248 SER A C 1
ATOM 1760 O O . SER A 1 248 ? -12.406 2.887 -0.267 1.00 94.31 248 SER A O 1
ATOM 1762 N N . GLY A 1 249 ? -10.696 4.341 -0.217 1.00 92.88 249 GLY A N 1
ATOM 1763 C CA . GLY A 1 249 ? -11.525 5.530 -0.056 1.00 92.88 249 GLY A CA 1
ATOM 1764 C C . GLY A 1 249 ? -10.730 6.833 -0.076 1.00 92.88 249 GLY A C 1
ATOM 1765 O O . GLY A 1 249 ? -9.504 6.836 0.037 1.00 92.88 249 GLY A O 1
ATOM 1766 N N . SER A 1 250 ? -11.442 7.947 -0.249 1.00 90.25 250 SER A N 1
ATOM 1767 C CA . SER A 1 250 ? -10.870 9.293 -0.392 1.00 90.25 250 SER A CA 1
ATOM 1768 C C . SER A 1 250 ? -10.451 9.946 0.927 1.00 90.25 250 SER A C 1
ATOM 1770 O O . SER A 1 250 ? -9.861 11.029 0.913 1.00 90.25 250 SER A O 1
ATOM 1772 N N . GLY A 1 251 ? -10.786 9.333 2.063 1.00 93.62 251 GLY A N 1
ATOM 1773 C CA . GLY A 1 251 ? -10.396 9.808 3.382 1.00 93.62 251 GLY A CA 1
ATOM 1774 C C . GLY A 1 251 ? -8.894 9.672 3.646 1.00 93.62 251 GLY A C 1
ATOM 1775 O O . GLY A 1 251 ? -8.100 9.205 2.826 1.00 93.62 251 GLY A O 1
ATOM 1776 N N . LYS A 1 252 ? -8.482 10.100 4.840 1.00 93.56 252 LYS A N 1
ATOM 1777 C CA . LYS A 1 252 ? -7.085 10.026 5.297 1.00 93.56 252 LYS A CA 1
ATOM 1778 C C . LYS A 1 252 ? -6.856 8.920 6.322 1.00 93.56 252 LYS A C 1
ATOM 1780 O O . LYS A 1 252 ? -5.808 8.928 6.984 1.00 93.56 252 LYS A O 1
ATOM 1785 N N . ALA A 1 253 ? -7.798 7.990 6.461 1.00 96.94 253 ALA A N 1
ATOM 1786 C CA . ALA A 1 253 ? -7.723 6.964 7.480 1.00 96.94 253 ALA A CA 1
ATOM 1787 C C . ALA A 1 253 ? -6.509 6.056 7.254 1.00 96.94 253 ALA A C 1
ATOM 1789 O O . ALA A 1 253 ? -6.083 5.809 6.125 1.00 96.94 253 ALA A O 1
ATOM 1790 N N . GLY A 1 254 ? -5.924 5.581 8.345 1.00 97.44 254 GLY A N 1
ATOM 1791 C CA . GLY A 1 254 ? -4.792 4.668 8.311 1.00 97.44 254 GLY A CA 1
ATOM 1792 C C . GLY A 1 254 ? -4.614 3.957 9.641 1.00 97.44 254 GLY A C 1
ATOM 1793 O O . GLY A 1 254 ? -5.038 4.461 10.677 1.00 97.44 254 GLY A O 1
ATOM 1794 N N . ALA A 1 255 ? -3.965 2.797 9.614 1.00 98.31 255 ALA A N 1
ATOM 1795 C CA . ALA A 1 255 ? -3.758 1.948 10.779 1.00 98.31 255 ALA A CA 1
ATOM 1796 C C . ALA A 1 255 ? -2.267 1.698 11.030 1.00 98.31 255 ALA A C 1
ATOM 1798 O O . ALA A 1 255 ? -1.490 1.474 10.103 1.00 98.31 255 ALA A O 1
ATOM 1799 N N . ALA A 1 256 ? -1.867 1.715 12.296 1.00 98.06 256 ALA A N 1
ATOM 1800 C CA . ALA A 1 256 ? -0.542 1.330 12.756 1.00 98.06 256 ALA A CA 1
ATOM 1801 C C . ALA A 1 256 ? -0.670 0.203 13.785 1.00 98.06 256 ALA A C 1
ATOM 1803 O O . ALA A 1 256 ? -1.497 0.271 14.691 1.00 98.06 256 ALA A O 1
ATOM 1804 N N . THR A 1 257 ? 0.148 -0.839 13.669 1.00 96.44 257 THR A N 1
ATOM 1805 C CA . THR A 1 257 ? 0.203 -1.908 14.674 1.00 96.44 257 THR A CA 1
ATOM 1806 C C . THR A 1 257 ? 0.946 -1.438 15.918 1.00 96.44 257 THR A C 1
ATOM 1808 O O . THR A 1 257 ? 1.949 -0.732 15.808 1.00 96.44 257 THR A O 1
ATOM 1811 N N . THR A 1 258 ? 0.517 -1.894 17.092 1.00 96.25 258 THR A N 1
ATOM 1812 C CA . THR A 1 258 ? 1.229 -1.674 18.356 1.00 96.25 258 THR A CA 1
ATOM 1813 C C . THR A 1 258 ? 1.383 -2.982 19.131 1.00 96.25 258 THR A C 1
ATOM 1815 O O . THR A 1 258 ? 0.546 -3.876 19.020 1.00 96.25 258 THR A O 1
ATOM 1818 N N . ALA A 1 259 ? 2.471 -3.096 19.896 1.00 95.44 259 ALA A N 1
ATOM 1819 C CA . ALA A 1 259 ? 2.696 -4.205 20.824 1.00 95.44 259 ALA A CA 1
ATOM 1820 C C . ALA A 1 259 ? 2.041 -3.965 22.197 1.00 95.44 259 ALA A C 1
ATOM 1822 O O . ALA A 1 259 ? 1.899 -4.900 22.980 1.00 95.44 259 ALA A O 1
ATOM 1823 N N . THR A 1 260 ? 1.650 -2.724 22.501 1.00 96.56 260 THR A N 1
ATOM 1824 C CA . THR A 1 260 ? 0.934 -2.392 23.737 1.00 96.56 260 THR A CA 1
ATOM 1825 C C . THR A 1 260 ? -0.466 -2.992 23.690 1.00 96.56 260 THR A C 1
ATOM 1827 O O . THR A 1 260 ? -1.193 -2.800 22.713 1.00 96.56 260 THR A O 1
ATOM 1830 N N . ALA A 1 261 ? -0.861 -3.694 24.751 1.00 96.06 261 ALA A N 1
ATOM 1831 C CA . ALA A 1 261 ? -2.200 -4.252 24.844 1.00 96.06 261 ALA A CA 1
ATOM 1832 C C . ALA A 1 261 ? -3.259 -3.138 24.850 1.00 96.06 261 ALA A C 1
ATOM 1834 O O . ALA A 1 261 ? -3.064 -2.071 25.429 1.00 96.06 261 ALA A O 1
ATOM 1835 N N . PHE A 1 262 ? -4.417 -3.407 24.245 1.00 97.75 262 PHE A N 1
ATOM 1836 C CA . PHE A 1 262 ? -5.522 -2.451 24.112 1.00 97.75 262 PHE A CA 1
ATOM 1837 C C . PHE A 1 262 ? -5.929 -1.754 25.426 1.00 97.75 262 PHE A C 1
ATOM 1839 O O . PHE A 1 262 ? -6.231 -0.557 25.434 1.00 97.75 262 PHE A O 1
ATOM 1846 N N . ALA A 1 263 ? -5.934 -2.499 26.537 1.00 96.44 263 ALA A N 1
ATOM 1847 C CA . ALA A 1 263 ? -6.296 -1.981 27.856 1.00 96.44 263 ALA A CA 1
ATOM 1848 C C . ALA A 1 263 ? -5.250 -1.006 28.425 1.00 96.44 263 ALA A C 1
ATOM 1850 O O . ALA A 1 263 ? -5.618 -0.073 29.134 1.00 96.44 263 ALA A O 1
ATOM 1851 N N . ASP A 1 264 ? -3.979 -1.183 28.058 1.00 96.88 264 ASP A N 1
ATOM 1852 C CA . ASP A 1 264 ? -2.846 -0.425 28.599 1.00 96.88 264 ASP A CA 1
ATOM 1853 C C . ASP A 1 264 ? -2.539 0.840 27.785 1.00 96.88 264 ASP A C 1
ATOM 1855 O O . ASP A 1 264 ? -1.715 1.667 28.179 1.00 96.88 264 ASP A O 1
ATOM 1859 N N . LEU A 1 265 ? -3.193 1.017 26.633 1.00 97.19 265 LEU A N 1
ATOM 1860 C CA . LEU A 1 265 ? -3.017 2.208 25.813 1.00 97.19 265 LEU A CA 1
ATOM 1861 C C . LEU A 1 265 ? -3.512 3.463 26.538 1.00 97.19 265 LEU A C 1
ATOM 1863 O O . LEU A 1 265 ? -4.632 3.524 27.050 1.00 97.19 265 LEU A O 1
ATOM 1867 N N . THR A 1 266 ? -2.694 4.510 26.499 1.00 95.81 266 THR A N 1
ATOM 1868 C CA . THR A 1 266 ? -3.032 5.842 27.021 1.00 95.81 266 THR A CA 1
ATOM 1869 C C . THR A 1 266 ? -3.333 6.850 25.909 1.00 95.81 266 THR A C 1
ATOM 1871 O O . THR A 1 266 ? -4.026 7.836 26.153 1.00 95.81 266 THR A O 1
ATOM 1874 N N . THR A 1 267 ? -2.878 6.575 24.681 1.00 96.06 267 THR A N 1
ATOM 1875 C CA . THR A 1 267 ? -3.097 7.381 23.471 1.00 96.06 267 THR A CA 1
ATOM 1876 C C . THR A 1 267 ? -3.288 6.482 22.247 1.00 96.06 267 THR A C 1
ATOM 1878 O O . THR A 1 267 ? -2.717 5.391 22.185 1.00 96.06 267 THR A O 1
ATOM 1881 N N . ALA A 1 268 ? -4.082 6.937 21.277 1.00 96.38 268 ALA A N 1
ATOM 1882 C CA . ALA A 1 268 ? -4.185 6.335 19.949 1.00 96.38 268 ALA A CA 1
ATOM 1883 C C . ALA A 1 268 ? -3.296 7.028 18.905 1.00 96.38 268 ALA A C 1
ATOM 1885 O O . ALA A 1 268 ? -3.225 6.591 17.760 1.00 96.38 268 ALA A O 1
ATOM 1886 N N . VAL A 1 269 ? -2.603 8.101 19.286 1.00 95.56 269 VAL A N 1
ATOM 1887 C CA . VAL A 1 269 ? -1.704 8.833 18.393 1.00 95.56 269 VAL A CA 1
ATOM 1888 C C . VAL A 1 269 ? -0.328 8.171 18.371 1.00 95.56 269 VAL A C 1
ATOM 1890 O O . VAL A 1 269 ? 0.264 7.902 19.415 1.00 95.56 269 VAL A O 1
ATOM 1893 N N . THR A 1 270 ? 0.213 7.969 17.172 1.00 94.31 270 THR A N 1
ATOM 1894 C CA . THR A 1 270 ? 1.602 7.555 16.938 1.00 94.31 270 THR A CA 1
ATOM 1895 C C . THR A 1 270 ? 2.248 8.393 15.831 1.00 94.31 270 THR A C 1
ATOM 1897 O O . THR A 1 270 ? 1.629 9.302 15.272 1.00 94.31 270 THR A O 1
ATOM 1900 N N . ASN A 1 271 ? 3.504 8.086 15.506 1.00 91.31 271 ASN A N 1
ATOM 1901 C CA . ASN A 1 271 ? 4.251 8.713 14.423 1.00 91.31 271 ASN A CA 1
ATOM 1902 C C . ASN A 1 271 ? 3.448 8.676 13.116 1.00 91.31 271 ASN A C 1
ATOM 1904 O O . ASN A 1 271 ? 2.994 7.617 12.685 1.00 91.31 271 ASN A O 1
ATOM 1908 N N . ALA A 1 272 ? 3.320 9.823 12.443 1.00 87.44 272 ALA A N 1
ATOM 1909 C CA . ALA A 1 272 ? 2.495 9.949 11.238 1.00 87.44 272 ALA A CA 1
ATOM 1910 C C . ALA A 1 272 ? 2.899 8.976 10.109 1.00 87.44 272 ALA A C 1
ATOM 1912 O O . ALA A 1 272 ? 2.049 8.557 9.326 1.00 87.44 272 ALA A O 1
ATOM 1913 N N . SER A 1 273 ? 4.180 8.598 10.047 1.00 84.69 273 SER A N 1
ATOM 1914 C CA . SER A 1 273 ? 4.739 7.635 9.090 1.00 84.69 273 SER A CA 1
ATOM 1915 C C . SER A 1 273 ? 4.448 6.166 9.421 1.00 84.69 273 SER A C 1
ATOM 1917 O O . SER A 1 273 ? 4.664 5.304 8.571 1.00 84.69 273 SER A O 1
ATOM 1919 N N . ALA A 1 274 ? 3.967 5.864 10.632 1.00 91.62 274 ALA A N 1
ATOM 1920 C CA . ALA A 1 274 ? 3.599 4.509 11.035 1.00 91.62 274 ALA A CA 1
ATOM 1921 C C . ALA A 1 274 ? 2.223 4.091 10.496 1.00 91.62 274 ALA A C 1
ATOM 1923 O O . ALA A 1 274 ? 1.980 2.896 10.328 1.00 91.62 274 ALA A O 1
ATOM 1924 N N . TYR A 1 275 ? 1.338 5.052 10.202 1.00 94.44 275 TYR A N 1
ATOM 1925 C CA . TYR A 1 275 ? 0.023 4.760 9.639 1.00 94.44 275 TYR A CA 1
ATOM 1926 C C . TYR A 1 275 ? 0.156 4.223 8.216 1.00 94.44 275 TYR A C 1
ATOM 1928 O O . TYR A 1 275 ? 0.598 4.920 7.299 1.00 94.44 275 TYR A O 1
ATOM 1936 N N . ARG A 1 276 ? -0.263 2.974 8.039 1.00 93.38 276 ARG A N 1
ATOM 1937 C CA . ARG A 1 276 ? -0.447 2.339 6.739 1.00 93.38 276 ARG A CA 1
ATOM 1938 C C . ARG A 1 276 ? -1.866 2.591 6.252 1.00 93.38 276 ARG A C 1
ATOM 1940 O O . ARG A 1 276 ? -2.791 2.725 7.047 1.00 93.38 276 ARG A O 1
ATOM 1947 N N . ILE A 1 277 ? -2.011 2.670 4.942 1.00 94.81 277 ILE A N 1
ATOM 1948 C CA . ILE A 1 277 ? -3.290 2.778 4.240 1.00 94.81 277 ILE A CA 1
ATOM 1949 C C . ILE A 1 277 ? -3.488 1.506 3.424 1.00 94.81 277 ILE A C 1
ATOM 1951 O O . ILE A 1 277 ? -2.521 0.773 3.206 1.00 94.81 277 ILE A O 1
ATOM 1955 N N . ASP A 1 278 ? -4.706 1.264 2.956 1.00 95.94 278 ASP A N 1
ATOM 1956 C CA . ASP A 1 278 ? -4.945 0.158 2.039 1.00 95.94 278 ASP A CA 1
ATOM 1957 C C . ASP A 1 278 ? -4.270 0.441 0.694 1.00 95.94 278 ASP A C 1
ATOM 1959 O O . ASP A 1 278 ? -4.345 1.550 0.151 1.00 95.94 278 ASP A O 1
ATOM 1963 N N . THR A 1 279 ? -3.613 -0.573 0.143 1.00 94.56 279 THR A N 1
ATOM 1964 C CA . THR A 1 279 ? -2.935 -0.505 -1.155 1.00 94.56 279 THR A CA 1
ATOM 1965 C C . THR A 1 279 ? -3.259 -1.739 -1.977 1.00 94.56 279 THR A C 1
ATOM 1967 O O . THR A 1 279 ? -3.541 -2.797 -1.420 1.00 94.56 279 THR A O 1
ATOM 1970 N N . TYR A 1 280 ? -3.142 -1.641 -3.295 1.00 95.75 280 TYR A N 1
ATOM 1971 C CA . TYR A 1 280 ? -2.900 -2.823 -4.111 1.00 95.75 280 TYR A CA 1
ATOM 1972 C C . TYR A 1 280 ? -1.403 -3.090 -4.153 1.00 95.75 280 TYR A C 1
ATOM 1974 O O . TYR A 1 280 ? -0.613 -2.149 -4.251 1.00 95.75 280 TYR A O 1
ATOM 1982 N N . ALA A 1 281 ? -1.017 -4.352 -4.003 1.00 92.38 281 ALA A N 1
ATOM 1983 C CA . ALA A 1 281 ? 0.374 -4.743 -4.114 1.00 92.38 281 ALA A CA 1
ATOM 1984 C C . ALA A 1 281 ? 0.512 -6.206 -4.537 1.00 92.38 281 ALA A C 1
ATOM 1986 O O . ALA A 1 281 ? -0.233 -7.075 -4.087 1.00 92.38 281 ALA A O 1
ATOM 1987 N N . GLY A 1 282 ? 1.510 -6.467 -5.373 1.00 94.75 282 GLY A N 1
ATOM 1988 C CA . GLY A 1 282 ? 2.000 -7.794 -5.721 1.00 94.75 282 GLY A CA 1
ATOM 1989 C C . GLY A 1 282 ? 3.496 -7.875 -5.439 1.00 94.75 282 GLY A C 1
ATOM 1990 O O . GLY A 1 282 ? 3.941 -7.772 -4.288 1.00 94.75 282 GLY A O 1
ATOM 1991 N N . VAL A 1 283 ? 4.300 -8.011 -6.497 1.00 96.56 283 VAL A N 1
ATOM 1992 C CA . VAL A 1 283 ? 5.758 -8.138 -6.360 1.00 96.56 283 VAL A CA 1
ATOM 1993 C C . VAL A 1 283 ? 6.368 -6.944 -5.627 1.00 96.56 283 VAL A C 1
ATOM 1995 O O . VAL A 1 283 ? 7.160 -7.147 -4.721 1.00 96.56 283 VAL A O 1
ATOM 1998 N N . PHE A 1 284 ? 5.924 -5.715 -5.899 1.00 95.81 284 PHE A N 1
ATOM 1999 C CA . PHE A 1 284 ? 6.472 -4.513 -5.260 1.00 95.81 284 PHE A CA 1
ATOM 2000 C C . PHE A 1 284 ? 6.092 -4.362 -3.776 1.00 95.81 284 PHE A C 1
ATOM 2002 O O . PHE A 1 284 ? 6.716 -3.584 -3.053 1.00 95.81 284 PHE A O 1
ATOM 2009 N N . GLY A 1 285 ? 5.088 -5.107 -3.295 1.00 92.50 285 GLY A N 1
ATOM 2010 C CA . GLY A 1 285 ? 4.751 -5.169 -1.870 1.00 92.50 285 GLY A CA 1
ATOM 2011 C C . GLY A 1 285 ? 5.674 -6.093 -1.073 1.00 92.50 285 GLY A C 1
ATOM 2012 O O . GLY A 1 285 ? 5.987 -5.804 0.087 1.00 92.50 285 GLY A O 1
ATOM 2013 N N . SER A 1 286 ? 6.118 -7.187 -1.700 1.00 92.75 286 SER A N 1
ATOM 2014 C CA . SER A 1 286 ? 6.979 -8.214 -1.093 1.00 92.75 286 SER A CA 1
ATOM 2015 C C . SER A 1 286 ? 8.467 -7.972 -1.356 1.00 92.75 286 SER A C 1
ATOM 2017 O O . SER A 1 286 ? 9.280 -8.117 -0.448 1.00 92.75 286 SER A O 1
ATOM 2019 N N . GLN A 1 287 ? 8.800 -7.530 -2.564 1.00 96.00 287 GLN A N 1
ATOM 2020 C CA . GLN A 1 287 ? 10.128 -7.178 -3.052 1.00 96.00 287 GLN A CA 1
ATOM 2021 C C . GLN A 1 287 ? 10.126 -5.687 -3.385 1.00 96.00 287 GLN A C 1
ATOM 2023 O O . GLN A 1 287 ? 9.775 -5.264 -4.484 1.00 96.00 287 GLN A O 1
ATOM 2028 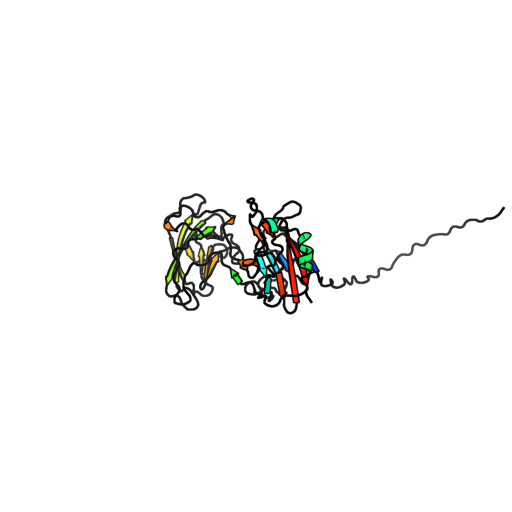N N . ARG A 1 288 ? 10.406 -4.861 -2.375 1.00 95.62 288 ARG A N 1
ATOM 2029 C CA . ARG A 1 288 ? 10.392 -3.403 -2.535 1.00 95.62 288 ARG A CA 1
ATOM 2030 C C . ARG A 1 288 ? 11.613 -2.961 -3.328 1.00 95.62 288 ARG A C 1
ATOM 2032 O O . ARG A 1 288 ? 12.720 -3.389 -3.034 1.00 95.62 288 ARG A O 1
ATOM 2039 N N . TYR A 1 289 ? 11.427 -1.978 -4.205 1.00 97.50 289 TYR A N 1
ATOM 2040 C CA . TYR A 1 289 ? 12.509 -1.368 -4.986 1.00 97.50 289 TYR A CA 1
ATOM 2041 C C . TYR A 1 289 ? 13.497 -0.530 -4.152 1.00 97.50 289 TYR A C 1
ATOM 2043 O O . TYR A 1 289 ? 14.343 0.161 -4.716 1.00 97.50 289 TYR A O 1
ATOM 2051 N N . TYR A 1 290 ? 13.359 -0.506 -2.822 1.00 97.94 290 TYR A N 1
ATOM 2052 C CA . TYR A 1 290 ? 14.113 0.375 -1.941 1.00 97.94 290 TYR A CA 1
ATOM 2053 C C . TYR A 1 290 ? 14.328 -0.204 -0.540 1.00 97.94 290 TYR A C 1
ATOM 2055 O O . TYR A 1 290 ? 13.545 -1.015 -0.039 1.00 97.94 290 TYR A O 1
ATOM 2063 N N . ARG A 1 291 ? 15.341 0.335 0.144 1.00 97.44 291 ARG A N 1
ATOM 2064 C CA . ARG A 1 291 ? 15.525 0.251 1.597 1.00 97.44 291 ARG A CA 1
ATOM 2065 C C . ARG A 1 291 ? 15.281 1.606 2.245 1.00 97.44 291 ARG A C 1
ATOM 2067 O O . ARG A 1 291 ? 15.547 2.650 1.653 1.00 97.44 291 ARG A O 1
ATOM 2074 N N . TYR A 1 292 ? 14.746 1.592 3.462 1.00 95.06 292 TYR A N 1
ATOM 2075 C CA . TYR A 1 292 ? 14.439 2.803 4.220 1.00 95.06 292 TYR A CA 1
ATOM 2076 C C . TYR A 1 292 ? 15.387 2.962 5.397 1.00 95.06 292 TYR A C 1
ATOM 2078 O O . TYR A 1 292 ? 15.621 2.006 6.134 1.00 95.06 292 TYR A O 1
ATOM 2086 N N . ASN A 1 293 ? 15.848 4.194 5.610 1.00 94.44 293 ASN A N 1
ATOM 2087 C CA . ASN A 1 293 ? 16.562 4.613 6.809 1.00 94.44 293 ASN A CA 1
ATOM 2088 C C . ASN A 1 293 ? 17.852 3.820 7.087 1.00 94.44 293 ASN A C 1
ATOM 2090 O O . ASN A 1 293 ? 18.244 3.652 8.239 1.00 94.44 293 ASN A O 1
ATOM 2094 N N . ILE A 1 294 ? 18.530 3.338 6.042 1.00 96.06 294 ILE A N 1
ATOM 2095 C CA . ILE A 1 294 ? 19.767 2.554 6.195 1.00 96.06 294 ILE A CA 1
ATOM 2096 C C . ILE A 1 294 ? 20.976 3.400 6.627 1.00 96.06 294 ILE A C 1
ATOM 2098 O O . ILE A 1 294 ? 21.997 2.841 7.007 1.00 96.06 294 ILE A O 1
ATOM 2102 N N . LEU A 1 295 ? 20.827 4.731 6.633 1.00 91.94 295 LEU A N 1
ATOM 2103 C CA . LEU A 1 295 ? 21.778 5.711 7.173 1.00 91.94 295 LEU A CA 1
ATOM 2104 C C . LEU A 1 295 ? 21.307 6.386 8.475 1.00 91.94 295 LEU A C 1
ATOM 2106 O O . LEU A 1 295 ? 22.008 7.244 9.003 1.00 91.94 295 LEU A O 1
ATOM 2110 N N . GLY A 1 296 ? 20.124 6.043 8.996 1.00 92.69 296 GLY A N 1
ATOM 2111 C CA . GLY A 1 296 ? 19.566 6.700 10.186 1.00 92.69 296 GLY A CA 1
ATOM 2112 C C . GLY A 1 296 ? 18.989 8.108 9.953 1.00 92.69 296 GLY A C 1
ATOM 2113 O O . GLY A 1 296 ? 18.720 8.817 10.917 1.00 92.69 296 GLY A O 1
ATOM 2114 N N . ASP A 1 297 ? 18.786 8.519 8.699 1.00 92.06 297 ASP A N 1
ATOM 2115 C CA . ASP A 1 297 ? 18.340 9.860 8.289 1.00 92.06 297 ASP A CA 1
ATOM 2116 C C . ASP A 1 297 ? 16.970 9.886 7.581 1.00 92.06 297 ASP A C 1
ATOM 2118 O O . ASP A 1 297 ? 16.604 10.865 6.929 1.00 92.06 297 ASP A O 1
ATOM 2122 N N . HIS A 1 298 ? 16.204 8.800 7.693 1.00 89.56 298 HIS A N 1
ATOM 2123 C CA . HIS A 1 298 ? 14.882 8.618 7.090 1.00 89.56 298 HIS A CA 1
ATOM 2124 C C . HIS A 1 298 ? 14.847 8.692 5.553 1.00 89.56 298 HIS A C 1
ATOM 2126 O O . HIS A 1 298 ? 13.785 8.937 4.970 1.00 89.56 298 HIS A O 1
ATOM 2132 N N . ARG A 1 299 ? 15.972 8.442 4.867 1.00 94.56 299 ARG A N 1
ATOM 2133 C CA . ARG A 1 299 ? 16.005 8.404 3.398 1.00 94.56 299 ARG A CA 1
ATOM 2134 C C . ARG A 1 299 ? 15.609 7.059 2.789 1.00 94.56 299 ARG A C 1
ATOM 2136 O O . ARG A 1 299 ? 15.622 6.015 3.441 1.00 94.56 299 ARG A O 1
ATOM 2143 N N . ILE A 1 300 ? 15.233 7.125 1.514 1.00 96.88 300 ILE A N 1
ATOM 2144 C CA . ILE A 1 300 ? 14.914 5.997 0.637 1.00 96.88 300 ILE A CA 1
ATOM 2145 C C . ILE A 1 300 ? 16.119 5.731 -0.266 1.00 96.88 300 ILE A C 1
ATOM 2147 O O . ILE A 1 300 ? 16.581 6.637 -0.954 1.00 96.88 300 ILE A O 1
ATOM 2151 N N . SER A 1 301 ? 16.603 4.495 -0.290 1.00 97.75 301 SER A N 1
ATOM 2152 C CA . SER A 1 301 ? 17.743 4.078 -1.112 1.00 97.75 301 SER A CA 1
ATOM 2153 C C . SER A 1 301 ? 17.279 2.990 -2.082 1.00 97.75 301 SER A C 1
ATOM 2155 O O . SER A 1 301 ? 16.888 1.924 -1.598 1.00 97.75 301 SER A O 1
ATOM 2157 N N . PRO A 1 302 ? 17.243 3.238 -3.408 1.00 98.00 302 PRO A N 1
ATOM 2158 C CA . PRO A 1 302 ? 16.871 2.222 -4.389 1.00 98.00 302 PRO A CA 1
ATOM 2159 C C . PRO A 1 302 ? 17.762 0.980 -4.284 1.00 98.00 302 PRO A C 1
ATOM 2161 O O . PRO A 1 302 ? 18.956 1.104 -4.042 1.00 98.00 302 PRO A O 1
ATOM 2164 N N . THR A 1 303 ? 17.190 -0.210 -4.459 1.00 98.19 303 THR A N 1
ATOM 2165 C CA . THR A 1 303 ? 17.947 -1.476 -4.467 1.00 98.19 303 THR A CA 1
ATOM 2166 C C . THR A 1 303 ? 18.488 -1.835 -5.844 1.00 98.19 303 THR A C 1
ATOM 2168 O O . THR A 1 303 ? 19.272 -2.771 -5.964 1.00 98.19 303 THR A O 1
ATOM 2171 N N . PHE A 1 304 ? 18.047 -1.121 -6.885 1.00 98.56 304 PHE A N 1
ATOM 2172 C CA . PHE A 1 304 ? 18.384 -1.399 -8.280 1.00 98.56 304 PHE A CA 1
ATOM 2173 C C . PHE A 1 304 ? 18.070 -2.844 -8.711 1.00 98.56 304 PHE A C 1
ATOM 2175 O O . PHE A 1 304 ? 18.640 -3.355 -9.670 1.00 98.56 304 PHE A O 1
ATOM 2182 N N . ASP A 1 305 ? 17.121 -3.514 -8.055 1.00 98.50 305 ASP A N 1
ATOM 2183 C CA . ASP A 1 305 ? 16.626 -4.800 -8.545 1.00 98.50 305 ASP A CA 1
ATOM 2184 C C . ASP A 1 305 ? 15.938 -4.632 -9.906 1.00 98.50 305 ASP A C 1
ATOM 2186 O O . ASP A 1 305 ? 15.238 -3.642 -10.147 1.00 98.50 305 ASP A O 1
ATOM 2190 N N . VAL A 1 306 ? 16.125 -5.611 -10.793 1.00 98.62 306 VAL A N 1
ATOM 2191 C CA . VAL A 1 306 ? 15.386 -5.679 -12.058 1.00 98.62 306 VAL A CA 1
ATOM 2192 C C . VAL A 1 306 ? 14.049 -6.373 -11.826 1.00 98.62 306 VAL A C 1
ATOM 2194 O O . VAL A 1 306 ? 13.977 -7.461 -11.254 1.00 98.62 306 VAL A O 1
ATOM 2197 N N . TYR A 1 307 ? 12.980 -5.752 -12.305 1.00 98.69 307 TYR A N 1
ATOM 2198 C CA . TYR A 1 307 ? 11.624 -6.279 -12.304 1.00 98.69 307 TYR A CA 1
ATOM 2199 C C . TYR A 1 307 ? 11.215 -6.602 -13.734 1.00 98.69 307 TYR A C 1
ATOM 2201 O O . TYR A 1 307 ? 11.509 -5.844 -14.653 1.00 98.69 307 TYR A O 1
ATOM 2209 N N . PHE A 1 308 ? 10.501 -7.704 -13.919 1.00 98.62 308 PHE A N 1
ATOM 2210 C CA . PHE A 1 308 ? 9.878 -8.064 -15.184 1.00 98.62 308 PHE A CA 1
ATOM 2211 C C . PHE A 1 308 ? 8.387 -7.799 -15.095 1.00 98.62 308 PHE A C 1
ATOM 2213 O O . PHE A 1 308 ? 7.751 -8.268 -14.155 1.00 98.62 308 PHE A O 1
ATOM 2220 N N . LEU A 1 309 ? 7.830 -7.084 -16.064 1.00 98.44 309 LEU A N 1
ATOM 2221 C CA . LEU A 1 309 ? 6.401 -6.819 -16.184 1.00 98.44 309 LEU A CA 1
ATOM 2222 C C . LEU A 1 309 ? 5.888 -7.484 -17.461 1.00 98.44 309 LEU A C 1
ATOM 2224 O O . LEU A 1 309 ? 6.432 -7.254 -18.537 1.00 98.44 309 LEU A O 1
ATOM 2228 N N . ARG A 1 310 ? 4.845 -8.305 -17.349 1.00 97.38 310 ARG A N 1
ATOM 2229 C CA . ARG A 1 310 ? 4.159 -8.940 -18.480 1.00 97.38 310 ARG A CA 1
ATOM 2230 C C . ARG A 1 310 ? 2.819 -8.276 -18.725 1.00 97.38 310 ARG A C 1
ATOM 2232 O O . ARG A 1 310 ? 2.033 -8.139 -17.789 1.00 97.38 310 ARG A O 1
ATOM 2239 N N . ARG A 1 311 ? 2.551 -7.942 -19.986 1.00 93.00 311 ARG A N 1
ATOM 2240 C CA . ARG A 1 311 ? 1.292 -7.379 -20.483 1.00 93.00 311 ARG A CA 1
ATOM 2241 C C . ARG A 1 311 ? 0.928 -8.072 -21.795 1.00 93.00 311 ARG A C 1
ATOM 2243 O O . ARG A 1 311 ? 1.529 -7.808 -22.832 1.00 93.00 311 ARG A O 1
ATOM 2250 N N . GLY A 1 312 ? -0.070 -8.953 -21.769 1.00 90.81 312 GLY A N 1
ATOM 2251 C CA . GLY A 1 312 ? -0.405 -9.760 -22.945 1.00 90.81 312 GLY A CA 1
ATOM 2252 C C . GLY A 1 312 ? 0.790 -10.613 -23.388 1.00 90.81 312 GLY A C 1
ATOM 2253 O O . GLY A 1 312 ? 1.316 -11.386 -22.591 1.00 90.81 312 GLY A O 1
ATOM 2254 N N . SER A 1 313 ? 1.214 -10.469 -24.646 1.00 91.75 313 SER A N 1
ATOM 2255 C CA . SER A 1 313 ? 2.418 -11.118 -25.186 1.00 91.75 313 SER A CA 1
ATOM 2256 C C . SER A 1 313 ? 3.717 -10.374 -24.875 1.00 91.75 313 SER A C 1
ATOM 2258 O O . SER A 1 313 ? 4.789 -10.948 -25.032 1.00 91.75 313 SER A O 1
ATOM 2260 N N . ASP A 1 314 ? 3.633 -9.112 -24.457 1.00 95.00 314 ASP A N 1
ATOM 2261 C CA . ASP A 1 314 ? 4.800 -8.263 -24.270 1.00 95.00 314 ASP A CA 1
ATOM 2262 C C . ASP A 1 314 ? 5.386 -8.440 -22.869 1.00 95.00 314 ASP A C 1
ATOM 2264 O O . ASP A 1 314 ? 4.664 -8.539 -21.869 1.00 95.00 314 ASP A O 1
ATOM 2268 N N . THR A 1 315 ? 6.716 -8.440 -22.791 1.00 97.25 315 THR A N 1
ATOM 2269 C CA . THR A 1 315 ? 7.450 -8.405 -21.526 1.00 97.25 315 THR A CA 1
ATOM 2270 C C . THR A 1 315 ? 8.381 -7.202 -21.505 1.00 97.25 315 THR A C 1
ATOM 2272 O O . THR A 1 315 ? 9.040 -6.905 -22.493 1.00 97.25 315 THR A O 1
ATOM 2275 N N . TYR A 1 316 ? 8.462 -6.534 -20.361 1.00 98.00 316 TYR A N 1
ATOM 2276 C CA . TYR A 1 316 ? 9.367 -5.421 -20.114 1.00 98.00 316 TYR A CA 1
ATOM 2277 C C . TYR A 1 316 ? 10.270 -5.746 -18.926 1.00 98.00 316 TYR A C 1
ATOM 2279 O O . TYR A 1 316 ? 9.802 -6.326 -17.946 1.00 98.00 316 TYR A O 1
ATOM 2287 N N . LYS A 1 317 ? 11.536 -5.332 -18.973 1.00 98.25 317 LYS A N 1
ATOM 2288 C CA . LYS A 1 317 ? 12.379 -5.166 -17.783 1.00 98.25 317 LYS A CA 1
ATOM 2289 C C . LYS A 1 317 ? 12.286 -3.725 -17.288 1.00 98.25 317 LYS A C 1
ATOM 2291 O O . LYS A 1 317 ? 12.215 -2.799 -18.090 1.00 98.25 317 LYS A O 1
ATOM 2296 N N . LEU A 1 318 ? 12.301 -3.531 -15.975 1.00 98.38 318 LEU A N 1
ATOM 2297 C CA . LEU A 1 318 ? 12.221 -2.233 -15.310 1.00 98.38 318 LEU A CA 1
ATOM 2298 C C . LEU A 1 318 ? 13.170 -2.205 -14.112 1.00 98.38 318 LEU A C 1
ATOM 2300 O O . LEU A 1 318 ? 13.234 -3.166 -13.352 1.00 98.38 318 LEU A O 1
ATOM 2304 N N . GLN A 1 319 ? 13.871 -1.094 -13.908 1.00 98.62 319 GLN A N 1
ATOM 2305 C CA . GLN A 1 319 ? 14.709 -0.875 -12.729 1.00 98.62 319 GLN A CA 1
ATOM 2306 C C . GLN A 1 319 ? 14.513 0.555 -12.227 1.00 98.62 319 GLN A C 1
ATOM 2308 O O . GLN A 1 319 ? 14.692 1.518 -12.977 1.00 98.62 319 GLN A O 1
ATOM 2313 N N . VAL A 1 320 ? 14.139 0.700 -10.955 1.00 98.75 320 VAL A N 1
ATOM 2314 C CA . VAL A 1 320 ? 14.025 2.015 -10.313 1.00 98.75 320 VAL A CA 1
ATOM 2315 C C . VAL A 1 320 ? 15.423 2.512 -9.962 1.00 98.75 320 VAL A C 1
ATOM 2317 O O . VAL A 1 320 ? 16.164 1.833 -9.256 1.00 98.75 320 VAL A O 1
ATOM 2320 N N . THR A 1 321 ? 15.771 3.699 -10.451 1.00 98.38 321 THR A N 1
ATOM 2321 C CA . THR A 1 321 ? 17.115 4.282 -10.353 1.00 98.38 321 THR A CA 1
ATOM 2322 C C . THR A 1 321 ? 17.183 5.510 -9.450 1.00 98.38 321 THR A C 1
ATOM 2324 O O . THR A 1 321 ? 18.273 5.931 -9.073 1.00 98.38 321 THR A O 1
ATOM 2327 N N . GLY A 1 322 ? 16.040 6.088 -9.070 1.00 97.75 322 GLY A N 1
ATOM 2328 C CA . GLY A 1 322 ? 16.003 7.280 -8.226 1.00 97.75 322 GLY A CA 1
ATOM 2329 C C . GLY A 1 322 ? 14.673 7.483 -7.510 1.00 97.75 322 GLY A C 1
ATOM 2330 O O . GLY A 1 322 ? 13.635 6.987 -7.940 1.00 97.75 322 GLY A O 1
ATOM 2331 N N . TYR A 1 323 ? 14.717 8.226 -6.401 1.00 98.19 323 TYR A N 1
ATOM 2332 C CA . TYR A 1 323 ? 13.542 8.643 -5.615 1.00 98.19 323 TYR A CA 1
ATOM 2333 C C . TYR A 1 323 ? 13.510 10.154 -5.319 1.00 98.19 323 TYR A C 1
ATOM 2335 O O . TYR A 1 323 ? 12.478 10.696 -4.905 1.00 98.19 323 TYR A O 1
ATOM 2343 N N . TYR A 1 324 ? 14.639 10.837 -5.505 1.00 97.88 324 TYR A N 1
ATOM 2344 C CA . TYR A 1 324 ? 14.799 12.260 -5.236 1.00 97.88 324 TYR A CA 1
ATOM 2345 C C . TYR A 1 324 ? 15.115 13.007 -6.530 1.00 97.88 324 TYR A C 1
ATOM 2347 O O . TYR A 1 324 ? 15.794 12.475 -7.406 1.00 97.88 324 TYR A O 1
ATOM 2355 N N . SER A 1 325 ? 14.657 14.253 -6.636 1.00 96.88 325 SER A N 1
ATOM 2356 C CA . SER A 1 325 ? 15.073 15.152 -7.710 1.00 96.88 325 SER A CA 1
ATOM 2357 C C . SER A 1 325 ? 16.553 15.527 -7.565 1.00 96.88 325 SER A C 1
ATOM 2359 O O . SER A 1 325 ? 17.154 15.355 -6.502 1.00 96.88 325 SER A O 1
ATOM 2361 N N . ALA A 1 326 ? 17.114 16.171 -8.592 1.00 92.88 326 ALA A N 1
ATOM 2362 C CA . ALA A 1 326 ? 18.451 16.769 -8.525 1.00 92.88 326 ALA A CA 1
ATOM 2363 C C . ALA A 1 326 ? 18.612 17.802 -7.385 1.00 92.88 326 ALA A C 1
ATOM 2365 O O . ALA A 1 326 ? 19.722 18.055 -6.932 1.00 92.88 326 ALA A O 1
ATOM 2366 N N . THR A 1 327 ? 17.509 18.389 -6.904 1.00 95.56 327 THR A N 1
ATOM 2367 C CA . THR A 1 327 ? 17.483 19.339 -5.778 1.00 95.56 327 THR A CA 1
ATOM 2368 C C . THR A 1 327 ? 17.139 18.684 -4.435 1.00 95.56 327 THR A C 1
ATOM 2370 O O . THR A 1 327 ? 16.988 19.384 -3.437 1.00 95.56 327 THR A O 1
ATOM 2373 N N . GLY A 1 328 ? 16.997 17.355 -4.387 1.00 94.94 328 GLY A N 1
ATOM 2374 C CA . GLY A 1 328 ? 16.673 16.605 -3.171 1.00 94.94 328 GLY A CA 1
ATOM 2375 C C . GLY A 1 328 ? 15.178 16.510 -2.844 1.00 94.94 328 GLY A C 1
ATOM 2376 O O . GLY A 1 328 ? 14.821 16.036 -1.765 1.00 94.94 328 GLY A O 1
ATOM 2377 N N . ALA A 1 329 ? 14.281 16.921 -3.747 1.00 96.44 329 ALA A N 1
ATOM 2378 C CA . ALA A 1 329 ? 12.841 16.775 -3.539 1.00 96.44 329 ALA A CA 1
ATOM 2379 C C . ALA A 1 329 ? 12.439 15.293 -3.612 1.00 96.44 329 ALA A C 1
ATOM 2381 O O . ALA A 1 329 ? 12.683 14.627 -4.614 1.00 96.44 329 ALA A O 1
ATOM 2382 N N . ALA A 1 330 ? 11.834 14.769 -2.547 1.00 96.81 330 ALA A N 1
ATOM 2383 C CA . ALA A 1 330 ? 11.420 13.368 -2.450 1.00 96.81 330 ALA A CA 1
ATOM 2384 C C . ALA A 1 330 ? 10.237 13.025 -3.372 1.00 96.81 330 ALA A C 1
ATOM 2386 O O . ALA A 1 330 ? 9.433 13.894 -3.703 1.00 96.81 330 ALA A O 1
ATOM 2387 N N . ARG A 1 331 ? 10.064 11.728 -3.677 1.00 97.19 331 ARG A N 1
ATOM 2388 C CA . ARG A 1 331 ? 8.974 11.180 -4.515 1.00 97.19 331 ARG A CA 1
ATOM 2389 C C . ARG A 1 331 ? 9.054 11.609 -5.986 1.00 97.19 331 ARG A C 1
ATOM 2391 O O . ARG A 1 331 ? 8.043 11.603 -6.684 1.00 97.19 331 ARG A O 1
ATOM 2398 N N . HIS A 1 332 ? 10.254 11.952 -6.445 1.00 97.94 332 HIS A N 1
ATOM 2399 C CA . HIS A 1 332 ? 10.603 12.067 -7.858 1.00 97.94 332 HIS A CA 1
ATOM 2400 C C . HIS A 1 332 ? 11.227 10.736 -8.267 1.00 97.94 332 HIS A C 1
ATOM 2402 O O . HIS A 1 332 ? 12.427 10.524 -8.103 1.00 97.94 332 HIS A O 1
ATOM 2408 N N . ILE A 1 333 ? 10.381 9.799 -8.678 1.00 98.62 333 ILE A N 1
ATOM 2409 C CA . ILE A 1 333 ? 10.792 8.417 -8.910 1.00 98.62 333 ILE A CA 1
ATOM 2410 C C . ILE A 1 333 ? 11.216 8.301 -10.359 1.00 98.62 333 ILE A C 1
ATOM 2412 O O . ILE A 1 333 ? 10.400 8.527 -11.249 1.00 98.62 333 ILE A O 1
ATOM 2416 N N . THR A 1 334 ? 12.471 7.937 -10.580 1.00 98.50 334 THR A N 1
ATOM 2417 C CA . THR A 1 334 ? 13.010 7.671 -11.912 1.00 98.50 334 THR A CA 1
ATOM 2418 C C . THR A 1 334 ? 13.218 6.177 -12.062 1.00 98.50 334 THR A C 1
ATOM 2420 O O . THR A 1 334 ? 13.760 5.528 -11.166 1.00 98.50 334 THR A O 1
ATOM 2423 N N . PHE A 1 335 ? 12.790 5.625 -13.190 1.00 98.69 335 PHE A N 1
ATOM 2424 C CA . PHE A 1 335 ? 13.060 4.245 -13.562 1.00 98.69 335 PHE A CA 1
ATOM 2425 C C . PHE A 1 335 ? 13.426 4.162 -15.037 1.00 98.69 335 PHE A C 1
ATOM 2427 O O . PHE A 1 335 ? 12.898 4.907 -15.864 1.00 98.69 335 PHE A O 1
ATOM 2434 N N . ARG A 1 336 ? 14.314 3.224 -15.356 1.00 98.19 336 ARG A N 1
ATOM 2435 C CA . ARG A 1 336 ? 14.593 2.806 -16.730 1.00 98.19 336 ARG A CA 1
ATOM 2436 C C . ARG A 1 336 ? 13.830 1.538 -17.053 1.00 98.19 336 ARG A C 1
ATOM 2438 O O . ARG A 1 336 ? 13.532 0.746 -16.155 1.00 98.19 336 ARG A O 1
ATOM 2445 N N . TRP A 1 337 ? 13.516 1.356 -18.322 1.00 98.25 337 TRP A N 1
ATOM 2446 C CA . TRP A 1 337 ? 12.780 0.202 -18.806 1.00 98.25 337 TRP A CA 1
ATOM 2447 C C . TRP A 1 337 ? 13.228 -0.172 -20.218 1.00 98.25 337 TRP A C 1
ATOM 2449 O O . TRP A 1 337 ? 13.742 0.669 -20.951 1.00 98.25 337 TRP A O 1
ATOM 2459 N N . ALA A 1 338 ? 13.034 -1.436 -20.581 1.00 97.12 338 ALA A N 1
ATOM 2460 C CA . ALA A 1 338 ? 13.182 -1.922 -21.948 1.00 97.12 338 ALA A CA 1
ATOM 2461 C C . ALA A 1 338 ? 12.196 -3.059 -22.212 1.00 97.12 338 ALA A C 1
ATOM 2463 O O . ALA A 1 338 ? 11.922 -3.860 -21.315 1.00 97.12 338 ALA A O 1
ATOM 2464 N N . LYS A 1 339 ? 11.652 -3.121 -23.423 1.00 96.31 339 LYS A N 1
ATOM 2465 C CA . LYS A 1 339 ? 10.895 -4.260 -23.925 1.00 96.31 339 LYS A CA 1
ATOM 2466 C C . LYS A 1 339 ? 11.871 -5.406 -24.210 1.00 96.31 339 LYS A C 1
ATOM 2468 O O . LYS A 1 339 ? 12.970 -5.180 -24.706 1.00 96.31 339 LYS A O 1
ATOM 2473 N N . LEU A 1 340 ? 11.485 -6.617 -23.832 1.00 94.62 340 LEU A N 1
ATOM 2474 C CA . LEU A 1 340 ? 12.203 -7.845 -24.158 1.00 94.62 340 LEU A CA 1
ATOM 2475 C C . LEU A 1 340 ? 11.551 -8.485 -25.385 1.00 94.62 340 LEU A C 1
ATOM 2477 O O . LEU A 1 340 ? 10.321 -8.442 -25.511 1.00 94.62 340 LEU A O 1
ATOM 2481 N N . ASP A 1 341 ? 12.384 -9.064 -26.245 1.00 79.88 341 ASP A N 1
ATOM 2482 C CA . ASP A 1 341 ? 11.966 -9.830 -27.425 1.00 79.88 341 ASP A CA 1
ATOM 2483 C C . ASP A 1 341 ? 11.388 -11.212 -27.063 1.00 79.88 341 ASP A C 1
ATOM 2485 O O . ASP A 1 341 ? 11.831 -11.820 -26.054 1.00 79.88 341 ASP A O 1
#

pLDDT: mean 90.83, std 16.44, range [30.84, 98.81]

Sequence (341 aa):
MTRNISRLAAIAGVAALTACTTDNVVSPSRLQDEGSITVIATSAWQFVSLADSALVTPTPSPNASTAWDIAFLGTNVTLNGGDAGPGGVTAACLCQNASATNDQVLAMTAESEFADFDTVTAVPPGLSFVSDALTPAIVGWHAGSGAAATADTTKTWLLRLSDSTSFAALRVKAIATPTATHAGSVTLEYRLQTTSGSALPAPQQIVINAGATGGARVDLNTGTITTDDAAWDLHVQGFTIRVNGGISGSGKAGAATTATAFADLTTAVTNASAYRIDTYAGVFGSQRYYRYNILGDHRISPTFDVYFLRRGSDTYKLQVTGYYSATGAARHITFRWAKLD

InterPro domains:
  IPR025921 HmuY protein [PF14064] (43-141)
  IPR025921 HmuY protein [PF14064] (218-337)
  IPR025921 HmuY protein [cd12105] (34-193)
  IPR025921 HmuY protein [cd12105] (219-340)

Secondary structure (DSSP, 8-state):
-----------------------------PPPSEEEEEEE-SSS-EEEETTTTEEE--SS-GGG-SS-SEEEETTEEEESSBTS-TT--EEEE--TTTT--HHHHHH--TTTTHHHHHH--SPPTT---B-BEEE-SB---EES-GGG-EE-TT-EEEEE-TTSS-EEEEEEEEEES--SSS--EEEEEEEEESSTTSPP-S-EEEEEETTSTT-EEEETTTTEE---TTT--EEEETTEEEESSBTS-SS--EEEEESS-TTT-S-S---GGG-B-BEEESHHHHS-SEEESTTSS--EEE---EEEEEETTEEEEEEEEEEE-TT--EEEEEEEEEEE-

Foldseek 3Di:
DDDDDDDDDDDDDDDDDDDDDDDPPPPPDPQAQWDKDWDQQEPDKFFADNRVRDTDAAPPHQAEGLRGAWIDHFQDIAGQDDRRHDQNKWKFWPCPLVPPDLVRLVPDAPVVLVVVLVVCQDDDPPTDIGHWDKDALDPPQWDDAFQPIWGPLQWWKWKQFLQNAKIKIKHFPTQPRGGRFASAKIKMKMFIGNHAPDWTDDIDIDIFGQDPDQFWFAQVVVRDTDPDLRRGAWGRHGPDIAGQDDPPHDGPMFIAIDSDRSVRDGGSDDDPVRTDHIYIDDNCVVPPQWDACSVVPGDTGGSQIWMWMDGPPKIKIKGWRDQADPVGHGRRIMMIMGIHD